Protein AF-A0A011P3W3-F1 (afdb_monomer)

Sequence (332 aa):
MSIWDTIMGRSPGSMGHINPDQIRAVTQWVDEAVARGDIVIFAGHHNWRSLGLPSRLLLRVLMQRLEHPLVYLSAHTHRGFWALHRALDRRPLLELNVSSLSDWPIAYRRISFAYDEEARSLLVRGELMPRGDVPIRSDADLLEAWEKEACAVAAVPLDRMRAEDAALVQLQRASRGSLLEWLVEFFAPVCEACEEPLYRHAQAYQDELLQTILQLDADLGREAHQLHALTLPTWCRRQDFTICVQALLNERAETFAGQVELFRRKAALVALFNDHLDDLDSQRARAYMSCRAVLAARADFEATPADRNNDRGEDKRRAEQFFRTEASVGME

Nearest PDB structures (foldseek):
  2xmo-assembly2_B  TM=4.317E-01  e=4.775E-05  Listeria monocytogenes
  2xmo-assembly1_A  TM=3.914E-01  e=3.345E-05  Listeria monocytogenes
  1y7o-assembly1_D  TM=5.410E-01  e=4.917E+00  Streptococcus pneumoniae

Mean predicted aligned error: 7.47 Å

pLDDT: mean 88.11, std 12.46, range [43.78, 98.44]

Secondary structure (DSSP, 8-state):
--HHHHHTT--TTTSB---HHHHHHHHHHHHHHHHHT----EE-SS-GGGB-HHHHHHHHHHHTT-SS-EEEEE-SSSS-EEEEE-SSSSS-EEEEE---SSSSSP-EEEEEEEEETTTTEEEEEEEEESPPSS---SHHHHHHHHIIIIITTTTS-HHHHHHHHHHHHHHHHHHT--HHHHHHHHHS---GGGGHHHHHHHHHHHHHHHHHHHHHHHHH-GGG-SGGGS---GGGTT--HHHHHHHHHT----SHHHHHHHHHHHHHHHHHHHHHHTT--SHHHHHHHHHHHHHHHHHHHHTS-GGG-TTSSHHHHHHTTTT--EEEE---

Foldseek 3Di:
DDPVCVVVVHDPLQADEDDPVNLVVCLVVLVVCLVVLHDDAAEDAADQVRYDPVRNLSVVVSVVSHPAAAEYEYESVLQWFWDWDCPPHNRIYIYTYAHDCQAPPRWGWDWDWDADPVQSKIKIFTQIPPDAPDQDDFSVRSLVSLCVQFVVLLPDPLVVLLVLLLVLLVLLVVLVDDPVLVVCLVPDDDDLVNCQSVLSSLVSVLLSLLVVVLVLCVRVHDVQWCQQVDDADCVCVPDGSNSSSVVLNPDDDPDSVRSVVSSVNSVVVSVVVVVTLVVRDDSNSVSHVSSSSSSNNVSNLVPDDCVRCVCHDRVNSVVSVNSDRMDMGHRD

Structure (mmCIF, N/CA/C/O backbone):
data_AF-A0A011P3W3-F1
#
_entry.id   AF-A0A011P3W3-F1
#
loop_
_atom_site.group_PDB
_atom_site.id
_atom_site.type_symbol
_atom_site.label_atom_id
_atom_site.label_alt_id
_atom_site.label_comp_id
_atom_site.label_asym_id
_atom_site.label_entity_id
_atom_site.label_seq_id
_atom_site.pdbx_PDB_ins_code
_atom_site.Cartn_x
_atom_site.Cartn_y
_atom_site.Cartn_z
_atom_site.occupancy
_atom_site.B_iso_or_equiv
_atom_site.auth_seq_id
_atom_site.auth_comp_id
_atom_site.auth_asym_id
_atom_site.auth_atom_id
_atom_site.pdbx_PDB_model_num
ATOM 1 N N . MET A 1 1 ? 11.143 16.044 16.194 1.00 50.84 1 MET A N 1
ATOM 2 C CA . MET A 1 1 ? 12.135 15.043 16.639 1.00 50.84 1 MET A CA 1
ATOM 3 C C . MET A 1 1 ? 12.624 15.456 18.015 1.00 50.84 1 MET A C 1
ATOM 5 O O . MET A 1 1 ? 13.046 16.597 18.164 1.00 50.84 1 MET A O 1
ATOM 9 N N . SER A 1 2 ? 12.471 14.603 19.028 1.00 52.88 2 SER A N 1
ATOM 10 C CA . SER A 1 2 ? 12.960 14.909 20.376 1.00 52.88 2 SER A CA 1
ATOM 11 C C . SER A 1 2 ? 14.458 14.619 20.457 1.00 52.88 2 SER A C 1
ATOM 13 O O . SER A 1 2 ? 14.914 13.624 19.900 1.00 52.88 2 SER A O 1
ATOM 15 N N . ILE A 1 3 ? 15.217 15.441 21.189 1.00 53.88 3 ILE A N 1
ATOM 16 C CA . ILE A 1 3 ? 16.652 15.227 21.475 1.00 53.88 3 ILE A CA 1
ATOM 17 C C . ILE A 1 3 ? 16.902 13.811 22.033 1.00 53.88 3 ILE A C 1
ATOM 19 O O . ILE A 1 3 ? 17.918 13.186 21.742 1.00 53.88 3 ILE A O 1
ATOM 23 N N . TRP A 1 4 ? 15.931 13.267 22.769 1.00 51.97 4 TRP A N 1
ATOM 24 C CA . TRP A 1 4 ? 15.981 11.921 23.335 1.00 51.97 4 TRP A CA 1
ATOM 25 C C . TRP A 1 4 ? 15.916 10.793 22.298 1.00 51.97 4 TRP A C 1
ATOM 27 O O . TRP A 1 4 ? 16.529 9.750 22.512 1.00 51.97 4 TRP A O 1
ATOM 37 N N . ASP A 1 5 ? 15.215 10.984 21.177 1.00 48.41 5 ASP A N 1
ATOM 38 C CA . ASP A 1 5 ? 15.130 9.966 20.121 1.00 48.41 5 ASP A CA 1
ATOM 39 C C . ASP A 1 5 ? 16.462 9.853 19.369 1.00 48.41 5 ASP A C 1
ATOM 41 O O . ASP A 1 5 ? 16.927 8.748 19.089 1.00 48.41 5 ASP A O 1
ATOM 45 N N . THR A 1 6 ? 17.122 10.993 19.143 1.00 50.75 6 THR A N 1
ATOM 46 C CA . THR A 1 6 ? 18.468 11.066 18.562 1.00 50.75 6 THR A CA 1
ATOM 47 C C . THR A 1 6 ? 19.502 10.376 19.453 1.00 50.75 6 THR A C 1
ATOM 49 O O . THR A 1 6 ? 20.332 9.618 18.961 1.00 50.75 6 THR A O 1
ATOM 52 N N . ILE A 1 7 ? 19.428 10.589 20.774 1.00 47.69 7 ILE A N 1
ATOM 53 C CA . ILE A 1 7 ? 20.344 9.974 21.752 1.00 47.69 7 ILE A CA 1
ATOM 54 C C . ILE A 1 7 ? 20.137 8.452 21.850 1.00 47.69 7 ILE A C 1
ATOM 56 O O . ILE A 1 7 ? 21.091 7.720 22.096 1.00 47.69 7 ILE A O 1
ATOM 60 N N . MET A 1 8 ? 18.918 7.952 21.618 1.00 55.91 8 MET A N 1
ATOM 61 C CA . MET A 1 8 ? 18.602 6.516 21.644 1.00 55.91 8 MET A CA 1
ATOM 62 C C . MET A 1 8 ? 18.813 5.796 20.299 1.00 55.91 8 MET A C 1
ATOM 64 O O . MET A 1 8 ? 18.409 4.641 20.168 1.00 55.91 8 MET A O 1
ATOM 68 N N . GLY A 1 9 ? 19.408 6.452 19.295 1.00 43.78 9 GLY A N 1
ATOM 69 C CA . GLY A 1 9 ? 19.662 5.847 17.980 1.00 43.78 9 GLY A CA 1
ATOM 70 C C . GLY A 1 9 ? 18.390 5.520 17.189 1.00 43.78 9 GLY A C 1
ATOM 71 O O . GLY A 1 9 ? 18.400 4.642 16.328 1.00 43.78 9 GLY A O 1
ATOM 72 N N . ARG A 1 10 ? 17.273 6.190 17.492 1.00 55.34 10 ARG A N 1
ATOM 73 C CA . ARG A 1 10 ? 15.982 5.956 16.837 1.00 55.34 10 ARG A CA 1
ATOM 74 C C . ARG A 1 10 ? 15.890 6.796 15.566 1.00 55.34 10 ARG A C 1
ATOM 76 O O . ARG A 1 10 ? 16.071 8.012 15.608 1.00 55.34 10 ARG A O 1
ATOM 83 N N . SER A 1 11 ? 15.612 6.152 14.430 1.00 51.50 11 SER A N 1
ATOM 84 C CA . SER A 1 11 ? 15.491 6.854 13.147 1.00 51.50 11 SER A CA 1
ATOM 85 C C . SER A 1 11 ? 14.277 7.801 13.151 1.00 51.50 11 SER A C 1
ATOM 87 O O . SER A 1 11 ? 13.288 7.505 13.837 1.00 51.50 11 SER A O 1
ATOM 89 N N . PRO A 1 12 ? 14.297 8.901 12.368 1.00 46.00 12 PRO A N 1
ATOM 90 C CA . PRO A 1 12 ? 13.215 9.894 12.313 1.00 46.00 12 PRO A CA 1
ATOM 91 C C . PRO A 1 12 ? 11.820 9.348 11.955 1.00 46.00 12 PRO A C 1
ATOM 93 O O . PRO A 1 12 ? 10.834 10.051 12.150 1.00 46.00 12 PRO A O 1
ATOM 96 N N . GLY A 1 13 ? 11.723 8.108 11.461 1.00 61.94 13 GLY A N 1
ATOM 97 C CA . GLY A 1 13 ? 10.457 7.427 11.179 1.00 61.94 13 GLY A CA 1
ATOM 98 C C . GLY A 1 13 ? 9.963 6.492 12.285 1.00 61.94 13 GLY A C 1
ATOM 99 O O . GLY A 1 13 ? 8.780 6.200 12.320 1.00 61.94 13 GLY A O 1
ATOM 100 N N . SER A 1 14 ? 10.818 6.046 13.207 1.00 72.75 14 SER A N 1
ATOM 101 C CA . SER A 1 14 ? 10.501 4.945 14.138 1.00 72.75 14 SER A CA 1
ATOM 102 C C . SER A 1 14 ? 9.497 5.285 15.246 1.00 72.75 14 SER A C 1
ATOM 104 O O . SER A 1 14 ? 8.856 4.391 15.798 1.00 72.75 14 SER A O 1
ATOM 106 N N . MET A 1 15 ? 9.365 6.567 15.591 1.00 84.75 15 MET A N 1
ATOM 107 C CA . MET A 1 15 ? 8.488 7.044 16.658 1.00 84.75 15 MET A CA 1
ATOM 108 C C . MET A 1 15 ? 7.629 8.202 16.167 1.00 84.75 15 MET A C 1
ATOM 110 O O . MET A 1 15 ? 8.141 9.205 15.668 1.00 84.75 15 MET A O 1
ATOM 114 N N . GLY A 1 16 ? 6.322 8.075 16.369 1.00 88.12 16 GLY A N 1
ATOM 115 C CA . GLY A 1 16 ? 5.367 9.134 16.091 1.00 88.12 16 GLY A CA 1
ATOM 116 C C . GLY A 1 16 ? 5.271 10.108 17.257 1.00 88.12 16 GLY A C 1
ATOM 117 O O . GLY A 1 16 ? 5.259 9.713 18.428 1.00 88.12 16 GLY A O 1
ATOM 118 N N . HIS A 1 17 ? 5.156 11.392 16.930 1.00 90.50 17 HIS A N 1
ATOM 119 C CA . HIS A 1 17 ? 4.931 12.458 17.899 1.00 90.50 17 HIS A CA 1
ATOM 120 C C . HIS A 1 17 ? 3.743 13.297 17.467 1.00 90.50 17 HIS A C 1
ATOM 122 O O . HIS A 1 17 ? 3.594 13.636 16.297 1.00 90.50 17 HIS A O 1
ATOM 128 N N . ILE A 1 18 ? 2.918 13.632 18.445 1.00 90.81 18 ILE A N 1
ATOM 129 C CA . ILE A 1 18 ? 1.794 14.546 18.317 1.00 90.81 18 ILE A CA 1
ATOM 130 C C . ILE A 1 18 ? 2.055 15.703 19.265 1.00 90.81 18 ILE A C 1
ATOM 132 O O . ILE A 1 18 ? 2.223 15.501 20.474 1.00 90.81 18 ILE A O 1
ATOM 136 N N . ASN A 1 19 ? 2.106 16.897 18.692 1.00 91.62 19 ASN A N 1
ATOM 137 C CA . ASN A 1 19 ? 2.387 18.127 19.405 1.00 91.62 19 ASN A CA 1
ATOM 138 C C . ASN A 1 19 ? 1.099 18.731 20.001 1.00 91.62 19 ASN A C 1
ATOM 140 O O . ASN A 1 19 ? -0.006 18.463 19.517 1.00 91.62 19 ASN A O 1
ATOM 144 N N . PRO A 1 20 ? 1.201 19.570 21.049 1.00 93.56 20 PRO A N 1
ATOM 145 C CA . PRO A 1 20 ? 0.030 20.165 21.693 1.00 93.56 20 PRO A CA 1
ATOM 146 C C . PRO A 1 20 ? -0.867 20.997 20.764 1.00 93.56 20 PRO A C 1
ATOM 148 O O . PRO A 1 20 ? -2.072 21.057 20.978 1.00 93.56 20 PRO A O 1
ATOM 151 N N . ASP A 1 21 ? -0.308 21.655 19.751 1.00 94.88 21 ASP A N 1
ATOM 152 C CA . ASP A 1 21 ? -1.056 22.400 18.732 1.00 94.88 21 ASP A CA 1
ATOM 153 C C . ASP A 1 21 ? -1.895 21.484 17.836 1.00 94.88 21 ASP A C 1
ATOM 155 O O . ASP A 1 21 ? -3.059 21.790 17.587 1.00 94.88 21 ASP A O 1
ATOM 159 N N . GLN A 1 22 ? -1.359 20.322 17.455 1.00 93.81 22 GLN A N 1
ATOM 160 C CA . GLN A 1 22 ? -2.104 19.311 16.702 1.00 93.81 22 GLN A CA 1
ATOM 161 C C . GLN A 1 22 ? -3.259 18.745 17.534 1.00 93.81 22 GLN A C 1
ATOM 163 O O . GLN A 1 22 ? -4.370 18.609 17.030 1.00 93.81 22 GLN A O 1
ATOM 168 N N . ILE A 1 23 ? -3.027 18.49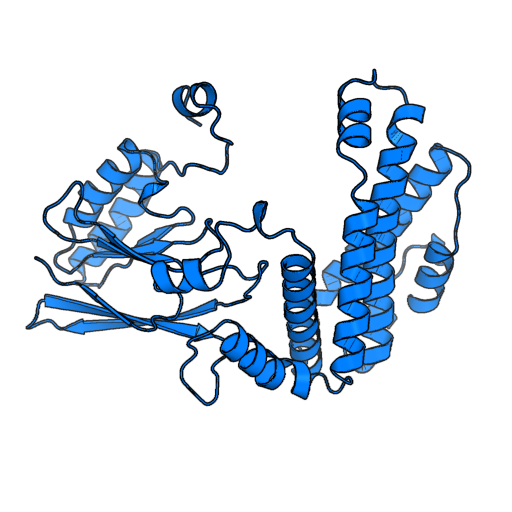2 18.829 1.00 95.94 23 ILE A N 1
ATOM 169 C CA . ILE A 1 23 ? -4.084 18.069 19.760 1.00 95.94 23 ILE A CA 1
ATOM 170 C C . ILE A 1 23 ? -5.169 19.137 19.875 1.00 95.94 23 ILE A C 1
ATOM 172 O O . ILE A 1 23 ? -6.349 18.811 19.777 1.00 95.94 23 ILE A O 1
ATOM 176 N N . ARG A 1 24 ? -4.804 20.416 20.025 1.00 94.56 24 ARG A N 1
ATOM 177 C CA . ARG A 1 24 ? -5.787 21.510 20.054 1.00 94.56 24 ARG A CA 1
ATOM 178 C C . ARG A 1 24 ? -6.616 21.584 18.772 1.00 94.56 24 ARG A C 1
ATOM 180 O O . ARG A 1 24 ? -7.821 21.779 18.877 1.00 94.56 24 ARG A O 1
ATOM 187 N N . ALA A 1 25 ? -6.002 21.391 17.604 1.00 93.81 25 ALA A N 1
ATOM 188 C CA . ALA A 1 25 ? -6.713 21.413 16.326 1.00 93.81 25 ALA A CA 1
ATOM 189 C C . ALA A 1 25 ? -7.797 20.325 16.253 1.00 93.81 25 ALA A C 1
ATOM 191 O O . ALA A 1 25 ? -8.940 20.620 15.923 1.00 93.81 25 ALA A O 1
ATOM 192 N N . VAL A 1 26 ? -7.474 19.087 16.644 1.00 95.31 26 VAL A N 1
ATOM 193 C CA . VAL A 1 26 ? -8.453 17.983 16.617 1.00 95.31 26 VAL A CA 1
ATOM 194 C C . VAL A 1 26 ? -9.446 18.018 17.782 1.00 95.31 26 VAL A C 1
ATOM 196 O O . VAL A 1 26 ? -10.490 17.378 17.717 1.00 95.31 26 VAL A O 1
ATOM 199 N N . THR A 1 27 ? -9.149 18.767 18.847 1.00 97.00 27 THR A N 1
ATOM 200 C CA . THR A 1 27 ? -9.999 18.832 20.045 1.00 9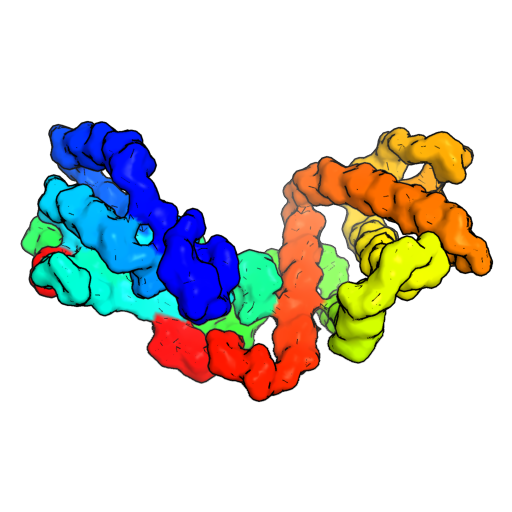7.00 27 THR A CA 1
ATOM 201 C C . THR A 1 27 ? -11.377 19.409 19.725 1.00 97.00 27 THR A C 1
ATOM 203 O O . THR A 1 27 ? -12.375 18.878 20.196 1.00 97.00 27 THR A O 1
ATOM 206 N N . GLN A 1 28 ? -11.440 20.441 18.878 1.00 95.12 28 GLN A N 1
ATOM 207 C CA . GLN A 1 28 ? -12.704 21.057 18.460 1.00 95.12 28 GLN A CA 1
ATOM 208 C C . GLN A 1 28 ? -13.603 20.058 17.720 1.00 95.12 28 GLN A C 1
ATOM 210 O O . GLN A 1 28 ? -14.786 19.958 18.022 1.00 95.12 28 GLN A O 1
ATOM 215 N N . TRP A 1 29 ? -13.030 19.253 16.820 1.00 96.62 29 TRP A N 1
ATOM 216 C CA . TRP A 1 29 ? -13.778 18.222 16.093 1.00 96.62 29 TRP A CA 1
ATOM 217 C C . TRP A 1 29 ? -14.298 17.116 17.012 1.00 96.62 29 TRP A C 1
ATOM 219 O O . TRP A 1 29 ? -15.408 16.628 16.815 1.00 96.62 29 TRP A O 1
ATOM 229 N N . VAL A 1 30 ? -13.516 16.733 18.028 1.00 97.75 30 VAL A N 1
ATOM 230 C CA . VAL A 1 30 ? -13.958 15.761 19.038 1.00 97.75 30 VAL A CA 1
ATOM 231 C C . VAL A 1 30 ? -15.091 16.337 19.881 1.00 97.75 30 VAL A C 1
ATOM 233 O O . VAL A 1 30 ? -16.082 15.649 20.088 1.00 97.75 30 VAL A O 1
ATOM 236 N N . ASP A 1 31 ? -14.983 17.586 20.332 1.00 97.12 31 ASP A N 1
ATOM 237 C CA . ASP A 1 31 ? -16.021 18.224 21.149 1.00 97.12 31 ASP A CA 1
ATOM 238 C C . ASP A 1 31 ? -17.343 18.367 20.378 1.00 97.12 31 ASP A C 1
ATOM 240 O O . ASP A 1 31 ? -18.414 18.093 20.921 1.00 97.12 31 ASP A O 1
ATOM 244 N N . GLU A 1 32 ? -17.280 18.720 19.092 1.00 97.31 32 GLU A N 1
ATOM 245 C CA . GLU A 1 32 ? -18.452 18.745 18.211 1.00 97.31 32 GLU A CA 1
ATOM 246 C C . GLU A 1 32 ? -19.076 17.357 18.022 1.00 97.31 32 GLU A C 1
ATOM 248 O O . GLU A 1 32 ? -20.299 17.222 18.065 1.00 97.31 32 GLU A O 1
ATOM 253 N N . ALA A 1 33 ? -18.252 16.326 17.820 1.00 97.50 33 ALA A N 1
ATOM 254 C CA . ALA A 1 33 ? -18.717 14.950 17.670 1.00 97.50 33 ALA A CA 1
ATOM 255 C C . ALA A 1 33 ? -19.381 14.434 18.957 1.00 97.50 33 ALA A C 1
ATOM 257 O O . ALA A 1 33 ? -20.460 13.846 18.904 1.00 97.50 33 ALA A O 1
ATOM 258 N N . VAL A 1 34 ? -18.793 14.736 20.121 1.00 97.06 34 VAL A N 1
ATOM 259 C CA . VAL A 1 34 ? -19.384 14.441 21.435 1.00 97.06 34 VAL A CA 1
ATOM 260 C C . VAL A 1 34 ? -20.742 15.123 21.581 1.00 97.06 34 VAL A C 1
ATOM 262 O O . VAL A 1 34 ? -21.709 14.471 21.963 1.00 97.06 34 VAL A O 1
ATOM 265 N N . ALA A 1 35 ? -20.851 16.407 21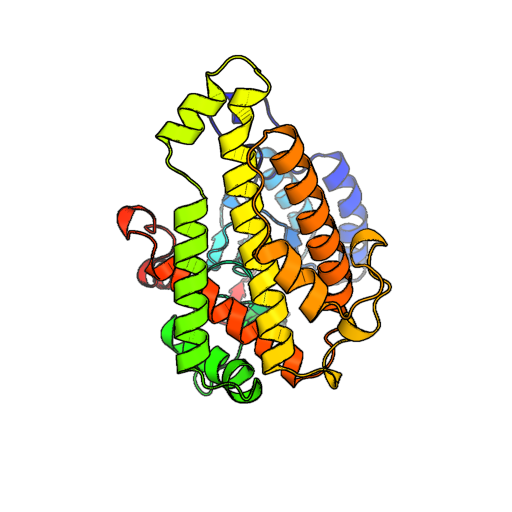.226 1.00 97.25 35 ALA A N 1
ATOM 266 C CA . ALA A 1 35 ? -22.110 17.147 21.320 1.00 97.25 35 ALA A CA 1
ATOM 267 C C . ALA A 1 35 ? -23.225 16.574 20.422 1.00 97.25 35 ALA A C 1
ATOM 269 O O . ALA A 1 35 ? -24.403 16.723 20.744 1.00 97.25 35 ALA A O 1
ATOM 270 N N . ARG A 1 36 ? -22.867 15.914 19.312 1.00 97.00 36 ARG A N 1
ATOM 271 C CA . ARG A 1 36 ? -23.809 15.233 18.407 1.00 97.00 36 ARG A CA 1
ATOM 272 C C . ARG A 1 36 ? -24.103 13.780 18.790 1.00 97.00 36 ARG A C 1
ATOM 274 O O . ARG A 1 36 ? -25.017 13.194 18.220 1.00 97.00 36 ARG A O 1
ATOM 281 N N . GLY A 1 37 ? -23.365 13.211 19.746 1.00 94.38 37 GLY A N 1
ATOM 282 C CA . GLY A 1 37 ? -23.451 11.789 20.083 1.00 94.38 37 GLY A CA 1
ATOM 283 C C . GLY A 1 37 ? -22.835 10.873 19.019 1.00 94.38 37 GLY A C 1
ATOM 284 O O . GLY A 1 37 ? -23.222 9.712 18.913 1.0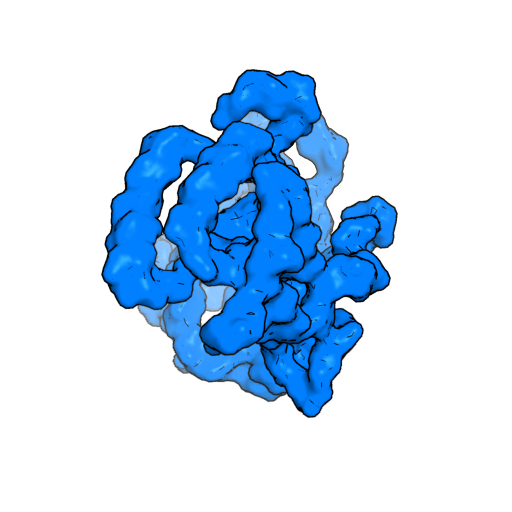0 94.38 37 GLY A O 1
ATOM 285 N N . ASP A 1 38 ? -21.897 11.386 18.219 1.00 96.25 38 ASP A N 1
ATOM 286 C CA . ASP A 1 38 ? -21.232 10.621 17.165 1.00 96.25 38 ASP A CA 1
ATOM 287 C C . ASP A 1 38 ? -20.276 9.563 17.761 1.00 96.25 38 ASP A C 1
ATOM 289 O O . ASP A 1 38 ? -19.649 9.767 18.805 1.00 96.25 38 ASP A O 1
ATOM 293 N N . ILE A 1 39 ? -20.085 8.448 17.045 1.00 96.12 39 ILE A N 1
ATOM 294 C CA . ILE A 1 39 ? -18.992 7.504 17.320 1.00 96.12 39 ILE A CA 1
ATOM 295 C C . ILE A 1 39 ? -17.709 8.014 16.660 1.00 96.12 39 ILE A C 1
ATOM 297 O O . ILE A 1 39 ? -17.630 8.139 15.437 1.00 96.12 39 ILE A O 1
ATOM 301 N N . VAL A 1 40 ? -16.674 8.256 17.464 1.00 97.25 40 VAL A N 1
ATOM 302 C CA . VAL A 1 40 ? -15.381 8.778 17.005 1.00 97.25 40 VAL A CA 1
ATOM 303 C C . VAL A 1 40 ? -14.325 7.676 16.965 1.00 97.25 40 VAL A C 1
ATOM 305 O O . VAL A 1 40 ? -13.972 7.082 17.983 1.00 97.25 40 VAL A O 1
ATOM 308 N N . ILE A 1 41 ? -13.754 7.441 15.784 1.00 97.44 41 ILE A N 1
ATOM 309 C CA . ILE A 1 41 ? -12.634 6.514 15.589 1.00 97.44 41 ILE A CA 1
ATOM 310 C C . ILE A 1 41 ? -11.365 7.319 15.327 1.00 97.44 41 ILE A C 1
ATOM 312 O O . ILE A 1 41 ? -11.336 8.170 14.440 1.00 97.44 41 ILE A O 1
ATOM 316 N N . PHE A 1 42 ? -10.294 7.037 16.069 1.00 96.88 42 PHE A N 1
ATOM 317 C CA . PHE A 1 42 ? -9.006 7.684 15.831 1.00 96.88 42 PHE A CA 1
ATOM 318 C C . PHE A 1 42 ? -8.191 6.882 14.825 1.00 96.88 42 PHE A C 1
ATOM 320 O O . PHE A 1 42 ? -8.078 5.667 14.947 1.00 96.88 42 PHE A O 1
ATOM 327 N N . ALA A 1 43 ? -7.567 7.564 13.870 1.00 96.25 43 ALA A N 1
ATOM 328 C CA . ALA A 1 43 ? -6.627 6.962 12.935 1.00 96.25 43 ALA A CA 1
ATOM 329 C C . ALA A 1 43 ? -5.302 7.731 12.955 1.00 96.25 43 ALA A C 1
ATOM 331 O O . ALA A 1 43 ? -5.294 8.962 12.980 1.00 96.25 43 ALA A O 1
ATOM 332 N N . GLY A 1 44 ? -4.177 7.020 12.950 1.00 93.62 44 GLY A N 1
ATOM 333 C CA . GLY A 1 44 ? -2.851 7.624 12.832 1.00 93.62 44 GLY A CA 1
ATOM 334 C C . GLY A 1 44 ? -1.858 6.702 12.136 1.00 93.62 44 GLY A C 1
ATOM 335 O O . GLY A 1 44 ? -2.089 5.507 12.006 1.00 93.62 44 GLY A O 1
ATOM 336 N N . HIS A 1 45 ? -0.750 7.258 11.646 1.00 93.69 45 HIS A N 1
ATOM 337 C CA . HIS A 1 45 ? 0.221 6.466 10.890 1.00 93.69 45 HIS A CA 1
ATOM 338 C C . HIS A 1 45 ? 0.958 5.460 11.788 1.00 93.69 45 HIS A C 1
ATOM 340 O O . HIS A 1 45 ? 0.968 4.268 11.497 1.00 93.69 45 HIS A O 1
ATOM 346 N N . HIS A 1 46 ? 1.531 5.911 12.907 1.00 94.12 46 HIS A N 1
ATOM 347 C CA . HIS A 1 46 ? 2.248 5.044 13.848 1.00 94.12 46 HIS A CA 1
ATOM 348 C C . HIS A 1 46 ? 1.306 4.182 14.679 1.00 94.12 46 HIS A C 1
ATOM 350 O O . HIS A 1 46 ? 0.253 4.636 15.110 1.00 94.12 46 HIS A O 1
ATOM 356 N N . ASN A 1 47 ? 1.718 2.953 14.986 1.00 93.81 47 ASN A N 1
ATOM 357 C CA . ASN A 1 47 ? 0.993 2.144 15.956 1.00 93.81 47 ASN A CA 1
ATOM 358 C C . ASN A 1 47 ? 1.090 2.719 17.373 1.00 93.81 47 ASN A C 1
ATOM 360 O O . ASN A 1 47 ? 2.071 3.378 17.725 1.00 93.81 47 ASN A O 1
ATOM 364 N N . TRP A 1 48 ? 0.105 2.406 18.219 1.00 95.38 48 TRP A N 1
ATOM 365 C CA . TRP A 1 48 ? -0.074 3.039 19.529 1.00 95.38 48 TRP A CA 1
ATOM 366 C C . TRP A 1 48 ? 1.201 3.025 20.377 1.00 95.38 48 TRP A C 1
ATOM 368 O O . TRP A 1 48 ? 1.605 4.043 20.932 1.00 95.38 48 TRP A O 1
ATOM 378 N N . ARG A 1 49 ? 1.884 1.876 20.459 1.00 92.94 49 ARG A N 1
ATOM 379 C CA . ARG A 1 49 ? 3.107 1.723 21.270 1.00 92.94 49 ARG A CA 1
ATOM 380 C C . ARG A 1 49 ? 4.326 2.464 20.715 1.00 92.94 49 ARG A C 1
ATOM 382 O O . ARG A 1 49 ? 5.247 2.714 21.487 1.00 92.94 49 ARG A O 1
ATOM 389 N N . SER A 1 50 ? 4.306 2.831 19.438 1.00 92.56 50 SER A N 1
ATOM 390 C CA . SER A 1 50 ? 5.357 3.610 18.773 1.00 92.56 50 SER A CA 1
ATOM 391 C C . SER A 1 50 ? 5.067 5.111 18.790 1.00 92.56 50 SER A C 1
ATOM 393 O O . SER A 1 50 ? 5.810 5.894 18.206 1.00 92.56 50 SER A O 1
ATOM 395 N N . LEU A 1 51 ? 4.004 5.541 19.474 1.00 93.12 51 LEU A N 1
ATOM 396 C CA . LEU A 1 51 ? 3.817 6.939 19.834 1.00 93.12 51 LEU A CA 1
ATOM 397 C C . LEU A 1 51 ? 4.609 7.263 21.106 1.00 93.12 51 LEU A C 1
ATOM 399 O O . LEU A 1 51 ? 4.552 6.534 22.112 1.00 93.12 51 LEU A O 1
ATOM 403 N N . GLY A 1 52 ? 5.297 8.406 21.084 1.00 91.06 52 GLY A N 1
ATOM 404 C CA . GLY A 1 52 ? 5.955 8.965 22.261 1.00 91.06 52 GLY A CA 1
ATOM 405 C C . GLY A 1 52 ? 5.008 9.018 23.464 1.00 91.06 52 GLY A C 1
ATOM 406 O O . GLY A 1 52 ? 3.808 9.262 23.320 1.00 91.06 52 GLY A O 1
ATOM 407 N N . LEU A 1 53 ? 5.533 8.775 24.672 1.00 92.56 53 LEU A N 1
ATOM 408 C CA . LEU A 1 53 ? 4.714 8.774 25.892 1.00 92.56 53 LEU A CA 1
ATOM 409 C C . LEU A 1 53 ? 3.901 10.076 26.063 1.00 92.56 53 LEU A C 1
ATOM 411 O O . LEU A 1 53 ? 2.705 9.960 26.331 1.00 92.56 53 LEU A O 1
ATOM 415 N N . PRO A 1 54 ? 4.465 11.285 25.843 1.00 93.38 54 PRO A N 1
ATOM 416 C CA . PRO A 1 54 ? 3.680 12.519 25.896 1.00 93.38 54 PRO A CA 1
ATOM 417 C C . PRO A 1 54 ? 2.501 12.520 24.917 1.00 93.38 54 PRO A C 1
ATOM 419 O O . PRO A 1 54 ? 1.392 12.883 25.292 1.00 93.38 54 PRO A O 1
ATOM 422 N N . SER A 1 55 ? 2.701 12.048 23.686 1.00 94.81 55 SER A N 1
ATOM 423 C CA . SER A 1 55 ? 1.652 12.002 22.663 1.00 94.81 55 SER A CA 1
ATOM 424 C C . SER A 1 55 ? 0.550 11.003 23.004 1.00 94.81 55 SER A C 1
ATOM 426 O O . SER A 1 55 ? -0.626 11.322 22.847 1.00 94.81 55 SER A O 1
ATOM 428 N N . ARG A 1 56 ? 0.902 9.832 23.551 1.00 95.56 56 ARG A N 1
ATOM 429 C CA . ARG A 1 56 ? -0.092 8.876 24.065 1.00 95.56 56 ARG A CA 1
ATOM 430 C C . ARG A 1 56 ? -0.907 9.449 25.218 1.00 95.56 56 ARG A C 1
ATOM 432 O O . ARG A 1 56 ? -2.110 9.220 25.262 1.00 95.56 56 ARG A O 1
ATOM 439 N N . LEU A 1 57 ? -0.271 10.177 26.138 1.00 94.94 57 LEU A N 1
ATOM 440 C CA . LEU A 1 57 ? -0.964 10.831 27.251 1.00 94.94 57 LEU A CA 1
ATOM 441 C C . LEU A 1 57 ? -1.932 11.902 26.745 1.00 94.94 57 LEU A C 1
ATOM 443 O O . LEU A 1 57 ? -3.097 11.889 27.128 1.00 94.94 57 LEU A O 1
ATOM 447 N N . LEU A 1 58 ? -1.480 12.779 25.845 1.00 95.31 58 LEU A N 1
ATOM 448 C CA . LEU A 1 58 ? -2.331 13.812 25.255 1.00 95.31 58 LEU A CA 1
ATOM 449 C C . LEU A 1 58 ? -3.525 13.211 24.501 1.00 95.31 58 LEU A C 1
ATOM 451 O O . LEU A 1 58 ? -4.655 13.651 24.703 1.00 95.31 58 LEU A O 1
ATOM 455 N N . LEU A 1 59 ? -3.294 12.177 23.683 1.00 95.88 59 LEU A N 1
ATOM 456 C CA . LEU A 1 59 ? -4.376 11.464 23.005 1.00 95.88 59 LEU A CA 1
ATOM 457 C C . LEU A 1 59 ? -5.332 10.801 23.992 1.00 95.88 59 LEU A C 1
ATOM 459 O O . LEU A 1 59 ? -6.536 10.880 23.791 1.00 95.88 59 LEU A O 1
ATOM 463 N N . ARG A 1 60 ? -4.832 10.174 25.064 1.00 95.25 60 ARG A N 1
ATOM 464 C CA . ARG A 1 60 ? -5.704 9.567 26.077 1.00 95.25 60 ARG A CA 1
ATOM 465 C C . ARG A 1 60 ? -6.592 10.596 26.759 1.00 95.25 60 ARG A C 1
ATOM 467 O O . ARG A 1 60 ? -7.785 10.346 26.872 1.00 95.25 60 ARG A O 1
ATOM 474 N N . VAL A 1 61 ? -6.049 11.751 27.136 1.00 95.00 61 VAL A N 1
ATOM 475 C CA . VAL A 1 61 ? -6.839 12.846 27.722 1.00 95.00 61 VAL A CA 1
ATOM 476 C C . VAL A 1 61 ? -7.931 13.322 26.760 1.00 95.00 61 VAL A C 1
ATOM 478 O O . VAL A 1 61 ? -9.053 13.585 27.182 1.00 95.00 61 VAL A O 1
ATOM 481 N N . LEU A 1 62 ? -7.636 13.405 25.462 1.00 96.19 62 LEU A N 1
ATOM 482 C CA . LEU A 1 62 ? -8.644 13.750 24.461 1.00 96.19 62 LEU A CA 1
ATOM 483 C C . LEU A 1 62 ? -9.707 12.645 24.309 1.00 96.19 62 LEU A C 1
ATOM 485 O O . LEU A 1 62 ? -10.899 12.930 24.333 1.00 96.19 62 LEU A O 1
ATOM 489 N N . MET A 1 63 ? -9.283 11.383 24.208 1.00 96.25 63 MET A N 1
ATOM 490 C CA . MET A 1 63 ? -10.159 10.211 24.075 1.00 96.25 63 MET A CA 1
ATOM 491 C C . MET A 1 63 ? -11.094 10.016 25.278 1.00 96.25 63 MET A C 1
ATOM 493 O O . MET A 1 63 ? -12.189 9.487 25.114 1.00 96.25 63 MET A O 1
ATOM 497 N N . GLN A 1 64 ? -10.695 10.450 26.478 1.00 93.50 64 GLN A N 1
ATOM 498 C CA . GLN A 1 64 ? -11.521 10.377 27.691 1.00 93.50 64 GLN A CA 1
ATOM 499 C C . GLN A 1 64 ? -12.827 11.173 27.593 1.00 93.50 64 GLN A C 1
ATOM 501 O O . GLN A 1 64 ? -13.760 10.877 28.335 1.00 93.50 64 GLN A O 1
ATOM 506 N N . ARG A 1 65 ? -12.908 12.151 26.682 1.00 95.06 65 ARG A N 1
ATOM 507 C CA . ARG A 1 65 ? -14.124 12.943 26.444 1.00 95.06 65 ARG A CA 1
ATOM 508 C C . ARG A 1 65 ? -15.244 12.142 25.785 1.00 95.06 65 ARG A C 1
ATOM 510 O O . ARG A 1 65 ? -16.395 12.546 25.854 1.00 95.06 65 ARG A O 1
ATOM 517 N N . LEU A 1 66 ? -14.909 11.026 25.141 1.00 95.56 66 LEU A N 1
ATOM 518 C CA . LEU A 1 66 ? -15.878 10.158 24.485 1.00 95.56 66 LEU A CA 1
ATOM 519 C C . LEU A 1 66 ? -16.608 9.298 25.521 1.00 95.56 66 LEU A C 1
ATOM 521 O O . LEU A 1 66 ? -16.004 8.831 26.491 1.00 95.56 66 LEU A O 1
ATOM 525 N N . GLU A 1 67 ? -17.884 9.006 25.287 1.00 93.31 67 GLU A N 1
ATOM 526 C CA . GLU A 1 67 ? -18.701 8.159 26.175 1.00 93.31 67 GLU A CA 1
ATOM 527 C C . GLU A 1 67 ? -18.844 6.705 25.687 1.00 93.31 67 GLU A C 1
ATOM 529 O O . GLU A 1 67 ? -19.486 5.879 26.346 1.00 93.31 67 GLU A O 1
ATOM 534 N N . HIS A 1 68 ? -18.180 6.383 24.573 1.00 95.12 68 HIS A N 1
ATOM 535 C CA . HIS A 1 68 ? -18.161 5.070 23.934 1.00 95.12 68 HIS A CA 1
ATOM 536 C C . HIS A 1 68 ? -16.761 4.402 24.010 1.00 95.12 68 HIS A C 1
ATOM 538 O O . HIS A 1 68 ? -15.762 5.054 24.361 1.00 95.12 68 HIS A O 1
ATOM 544 N N . PRO A 1 69 ? -16.653 3.093 23.697 1.00 96.81 69 PRO A N 1
ATOM 545 C CA . PRO A 1 69 ? -15.382 2.367 23.659 1.00 96.81 69 PRO A CA 1
ATOM 546 C C . PRO A 1 69 ? -14.391 2.947 22.652 1.00 96.81 69 PRO A C 1
ATOM 548 O O . PRO A 1 69 ? -14.782 3.529 21.641 1.00 96.81 69 PRO A O 1
ATOM 551 N N . LEU A 1 70 ? -13.095 2.773 22.915 1.00 97.56 70 LEU A N 1
ATOM 552 C CA . LEU A 1 70 ? -12.044 3.420 22.133 1.00 97.56 70 LEU A CA 1
ATOM 553 C C . LEU A 1 70 ? -11.453 2.475 21.089 1.00 97.56 70 LEU A C 1
ATOM 555 O O . LEU A 1 70 ? -11.006 1.371 21.415 1.00 97.56 70 LEU A O 1
ATOM 559 N N . VAL A 1 71 ? -11.361 2.966 19.852 1.00 98.06 71 VAL A N 1
ATOM 560 C CA . VAL A 1 71 ? -10.690 2.283 18.743 1.00 98.06 71 VAL A CA 1
ATOM 561 C C . VAL A 1 71 ? -9.649 3.193 18.097 1.00 98.06 71 VAL A C 1
ATOM 563 O O . VAL A 1 71 ? -9.885 4.387 17.895 1.00 98.06 71 VAL A O 1
ATOM 566 N N . TYR A 1 72 ? -8.501 2.603 17.765 1.00 97.94 72 TYR A N 1
ATOM 567 C CA . TYR A 1 72 ? -7.403 3.227 17.041 1.00 97.94 72 TYR A CA 1
ATOM 568 C C . TYR A 1 72 ? -7.050 2.430 15.782 1.00 97.94 72 TYR A C 1
ATOM 570 O O . TYR A 1 72 ? -6.725 1.247 15.857 1.00 97.94 72 TYR A O 1
ATOM 578 N N . LEU A 1 73 ? -7.088 3.072 14.619 1.00 98.06 73 LEU A N 1
ATOM 579 C CA . LEU A 1 73 ? -6.573 2.512 13.374 1.00 98.06 73 LEU A CA 1
ATOM 580 C C . LEU A 1 73 ? -5.127 2.967 13.175 1.00 98.06 73 LEU A C 1
ATOM 582 O O . LEU A 1 73 ? -4.840 4.162 13.276 1.00 98.06 73 LEU A O 1
ATOM 586 N N . SER A 1 74 ? -4.227 2.030 12.879 1.00 96.00 74 SER A N 1
ATOM 587 C CA . SER A 1 74 ? -2.810 2.335 12.668 1.00 96.00 74 SER A CA 1
ATOM 588 C C . SER A 1 74 ? -2.192 1.685 11.433 1.00 96.00 74 SER A C 1
ATOM 590 O O . SER A 1 74 ? -2.768 0.782 10.825 1.00 96.00 74 SER A O 1
ATOM 592 N N . ALA A 1 75 ? -1.001 2.154 11.053 1.00 92.19 75 ALA A N 1
ATOM 593 C CA . ALA A 1 75 ? -0.225 1.671 9.912 1.00 92.19 75 ALA A CA 1
ATOM 594 C C . ALA A 1 75 ? 1.273 1.578 10.282 1.00 92.19 75 ALA A C 1
ATOM 596 O O . ALA A 1 75 ? 1.605 1.096 11.370 1.00 92.19 75 ALA A O 1
ATOM 597 N N . HIS A 1 76 ? 2.173 2.008 9.390 1.00 90.31 76 HIS A N 1
ATOM 598 C CA . HIS A 1 76 ? 3.626 2.171 9.575 1.00 90.31 76 HIS A CA 1
ATOM 599 C C . HIS A 1 76 ? 4.452 0.895 9.790 1.00 90.31 76 HIS A C 1
ATOM 601 O O . HIS A 1 76 ? 5.542 0.770 9.251 1.00 90.31 76 HIS A O 1
ATOM 607 N N . THR A 1 77 ? 3.952 -0.080 10.547 1.00 86.75 77 THR A N 1
ATOM 608 C CA . THR A 1 77 ? 4.699 -1.316 10.827 1.00 86.75 77 THR A CA 1
ATOM 609 C C . THR A 1 77 ? 4.740 -2.275 9.646 1.00 86.75 77 THR A C 1
ATOM 611 O O . THR A 1 77 ? 5.560 -3.181 9.649 1.00 86.75 77 THR A O 1
ATOM 614 N N . HIS A 1 78 ? 3.827 -2.106 8.683 1.00 88.06 78 HIS A N 1
ATOM 615 C CA . HIS A 1 78 ? 3.678 -2.945 7.491 1.00 88.06 78 HIS A CA 1
ATOM 616 C C . HIS A 1 78 ? 3.371 -4.427 7.798 1.00 88.06 78 HIS A C 1
ATOM 618 O O . HIS A 1 78 ? 3.463 -5.273 6.917 1.00 88.06 78 HIS A O 1
ATOM 624 N N . ARG A 1 79 ? 2.986 -4.751 9.043 1.00 86.50 79 ARG A N 1
ATOM 625 C CA . ARG A 1 79 ? 2.730 -6.131 9.501 1.00 86.50 79 ARG A CA 1
ATOM 626 C C . ARG A 1 79 ? 1.251 -6.485 9.574 1.00 86.50 79 ARG A C 1
ATOM 628 O O . ARG A 1 79 ? 0.885 -7.609 9.258 1.00 86.50 79 ARG A O 1
ATOM 635 N N . GLY A 1 80 ? 0.424 -5.524 9.993 1.00 91.56 80 GLY A N 1
ATOM 636 C CA . GLY A 1 80 ? -0.991 -5.726 10.290 1.00 91.56 80 GLY A CA 1
ATOM 637 C C . GLY A 1 80 ? -1.224 -6.611 11.524 1.00 91.56 80 GLY A C 1
ATOM 638 O O . GLY A 1 80 ? -0.649 -7.683 11.663 1.00 91.56 80 GLY A O 1
ATOM 639 N N . PHE A 1 81 ? -2.073 -6.173 12.449 1.00 95.19 81 PHE A N 1
ATOM 640 C CA . PHE A 1 81 ? -2.306 -6.887 13.709 1.00 95.19 81 PHE A CA 1
ATOM 641 C C . PHE A 1 81 ? -3.528 -6.342 14.446 1.00 95.19 81 PHE A C 1
ATOM 643 O O . PHE A 1 81 ? -4.018 -5.253 14.138 1.00 95.19 81 PHE A O 1
ATOM 650 N N . TRP A 1 82 ? -3.956 -7.073 15.475 1.00 97.50 82 TRP A N 1
ATOM 651 C CA . TRP A 1 82 ? -4.908 -6.587 16.473 1.00 97.50 82 TRP A CA 1
ATOM 652 C C . TRP A 1 82 ? -4.236 -6.499 17.839 1.00 97.50 82 TRP A C 1
ATOM 654 O O . TRP A 1 82 ? -3.534 -7.420 18.257 1.00 97.50 82 TRP A O 1
ATOM 664 N N . ALA A 1 83 ? -4.460 -5.405 18.563 1.00 96.69 83 ALA A N 1
ATOM 665 C CA . ALA A 1 83 ? -3.921 -5.232 19.908 1.00 96.69 83 ALA A CA 1
ATOM 666 C C . ALA A 1 83 ? -4.932 -4.563 20.840 1.00 96.69 83 ALA A C 1
ATOM 668 O O . ALA A 1 83 ? -5.668 -3.671 20.438 1.00 96.69 83 ALA A O 1
ATOM 669 N N . LEU A 1 84 ? -4.938 -4.966 22.111 1.00 96.62 84 LEU A N 1
ATOM 670 C CA . LEU A 1 84 ? -5.728 -4.317 23.155 1.00 96.62 84 LEU A CA 1
ATOM 671 C C . LEU A 1 84 ? -4.792 -3.617 24.142 1.00 96.62 84 LEU A C 1
ATOM 673 O O . LEU A 1 84 ? -3.952 -4.255 24.781 1.00 96.62 84 LEU A O 1
ATOM 677 N N . HIS A 1 85 ? -4.939 -2.303 24.292 1.00 95.81 85 HIS A N 1
ATOM 678 C CA . HIS A 1 85 ? -4.092 -1.490 25.162 1.00 95.81 85 HIS A CA 1
ATOM 679 C C . HIS A 1 85 ? -4.848 -1.053 26.412 1.00 95.81 85 HIS A C 1
ATOM 681 O O . HIS A 1 85 ? -5.775 -0.249 26.341 1.00 95.81 85 HIS A O 1
ATOM 687 N N . ARG A 1 86 ? -4.387 -1.534 27.569 1.00 92.94 86 ARG A N 1
ATOM 688 C CA . ARG A 1 86 ? -4.912 -1.183 28.904 1.00 92.94 86 ARG A CA 1
ATOM 689 C C . ARG A 1 86 ? -3.986 -0.258 29.707 1.00 92.94 86 ARG A C 1
ATOM 691 O O . ARG A 1 86 ? -4.193 -0.028 30.888 1.00 92.94 86 ARG A O 1
ATOM 698 N N . ALA A 1 87 ? -2.910 0.230 29.092 1.00 83.38 87 ALA A N 1
ATOM 699 C CA . ALA A 1 87 ? -2.002 1.169 29.743 1.00 83.38 87 ALA A CA 1
ATOM 700 C C . ALA A 1 87 ? -2.553 2.602 29.670 1.00 83.38 87 ALA A C 1
ATOM 702 O O . ALA A 1 87 ? -3.152 2.973 28.658 1.00 83.38 87 ALA A O 1
ATOM 703 N N . LEU A 1 88 ? -2.232 3.410 30.690 1.00 84.56 88 LEU A N 1
ATOM 704 C CA . LEU A 1 88 ? -2.545 4.846 30.832 1.00 84.56 88 LEU A CA 1
ATOM 705 C C . LEU A 1 88 ? -4.009 5.193 31.156 1.00 84.56 88 LEU A C 1
ATOM 707 O O . LEU A 1 88 ? -4.271 6.325 31.543 1.00 84.56 88 LEU A O 1
ATOM 711 N N . ASP A 1 89 ? -4.938 4.244 31.040 1.00 85.62 89 ASP A N 1
ATOM 712 C CA . ASP A 1 89 ? -6.349 4.399 31.409 1.00 85.62 89 ASP A CA 1
ATOM 713 C C . ASP A 1 89 ? -6.949 3.023 31.749 1.00 85.62 89 ASP A C 1
ATOM 715 O O . ASP A 1 89 ? -6.458 2.004 31.259 1.00 85.62 89 ASP A O 1
ATOM 719 N N . ARG A 1 90 ? -8.009 2.987 32.565 1.00 85.75 90 ARG A N 1
ATOM 720 C CA . ARG A 1 90 ? -8.800 1.770 32.801 1.00 85.75 90 ARG A CA 1
ATOM 721 C C . ARG A 1 90 ? -9.574 1.359 31.551 1.00 85.75 90 ARG A C 1
ATOM 723 O O . ARG A 1 90 ? -9.668 0.166 31.285 1.00 85.75 90 ARG A O 1
ATOM 730 N N . ARG A 1 91 ? -10.066 2.327 30.767 1.00 92.50 91 ARG A N 1
ATOM 731 C CA . ARG A 1 91 ? -10.801 2.058 29.529 1.00 92.50 91 ARG A CA 1
ATOM 732 C C . ARG A 1 91 ? -9.853 1.482 28.465 1.00 92.50 91 ARG A C 1
ATOM 734 O O . ARG A 1 91 ? -8.897 2.168 28.062 1.00 92.50 91 ARG A O 1
ATOM 741 N N . PRO A 1 92 ? -10.085 0.252 27.975 1.00 95.06 92 PRO A N 1
ATOM 742 C CA . PRO A 1 92 ? -9.231 -0.340 26.957 1.00 95.06 92 PRO A CA 1
ATOM 743 C C . PRO A 1 92 ? -9.308 0.434 25.632 1.00 95.06 92 PRO A C 1
ATOM 745 O O . PRO A 1 92 ? -10.324 1.035 25.294 1.00 95.06 92 PRO A O 1
ATOM 748 N N . LEU A 1 93 ? -8.207 0.409 24.878 1.00 97.44 93 LEU A N 1
ATOM 749 C CA . LEU A 1 93 ? -8.133 0.897 23.500 1.00 97.44 93 LEU A CA 1
ATOM 750 C C . LEU A 1 93 ? -7.856 -0.285 22.578 1.00 97.44 93 LEU A C 1
ATOM 752 O O . LEU A 1 93 ? -6.798 -0.910 22.690 1.00 97.44 93 LEU A O 1
ATOM 756 N N . LEU A 1 94 ? -8.790 -0.582 21.680 1.00 98.12 94 LEU A N 1
ATOM 757 C CA . LEU A 1 94 ? -8.600 -1.585 20.639 1.00 98.12 94 LEU A CA 1
ATOM 758 C C . LEU A 1 94 ? -7.878 -0.959 19.450 1.00 98.12 94 LEU A C 1
ATOM 760 O O . LEU A 1 94 ? -8.321 0.041 18.901 1.00 98.12 94 LEU A O 1
ATOM 764 N N . GLU A 1 95 ? -6.766 -1.553 19.047 1.00 98.19 95 GLU A N 1
ATOM 765 C CA . GLU A 1 95 ? -5.995 -1.149 17.883 1.00 98.19 95 GLU A CA 1
ATOM 766 C C . GLU A 1 95 ? -6.127 -2.178 16.761 1.00 98.19 95 GLU A C 1
ATOM 768 O O . GLU A 1 95 ? -5.919 -3.374 16.986 1.00 98.19 95 GLU A O 1
ATOM 773 N N . LEU A 1 96 ? -6.407 -1.686 15.554 1.00 98.00 96 LEU A N 1
ATOM 774 C CA . LEU A 1 96 ? -6.292 -2.428 14.303 1.00 98.00 96 LEU A CA 1
ATOM 775 C C . LEU A 1 96 ? -5.197 -1.792 13.443 1.00 98.00 96 LEU A C 1
ATOM 777 O O . LEU A 1 96 ? -5.349 -0.664 12.974 1.00 98.00 96 LEU A O 1
ATOM 781 N N . ASN A 1 97 ? -4.117 -2.533 13.200 1.00 95.50 97 ASN A N 1
ATOM 782 C CA . ASN A 1 97 ? -3.100 -2.154 12.227 1.00 95.50 97 ASN A CA 1
ATOM 783 C C . ASN A 1 97 ? -3.438 -2.744 10.850 1.00 95.50 97 ASN A C 1
ATOM 785 O O . ASN A 1 97 ? -3.677 -3.950 10.733 1.00 95.50 97 ASN A O 1
ATOM 789 N N . VAL A 1 98 ? -3.475 -1.910 9.809 1.00 92.31 98 VAL A N 1
ATOM 790 C CA . VAL A 1 98 ? -4.111 -2.263 8.523 1.00 92.31 98 VAL A CA 1
ATOM 791 C C . VAL A 1 98 ? -3.222 -2.993 7.508 1.00 92.31 98 VAL A C 1
ATOM 793 O O . VAL A 1 98 ? -3.730 -3.332 6.445 1.00 92.31 98 VAL A O 1
ATOM 796 N N . SER A 1 99 ? -1.971 -3.331 7.848 1.00 87.44 99 SER A N 1
ATOM 797 C CA . SER A 1 99 ? -0.969 -3.930 6.937 1.00 87.44 99 SER A CA 1
ATOM 798 C C . SER A 1 99 ? -0.338 -2.931 5.951 1.00 87.44 99 SER A C 1
ATOM 800 O O . SER A 1 99 ? -0.318 -1.729 6.219 1.00 87.44 99 SER A O 1
ATOM 802 N N . SER A 1 100 ? 0.254 -3.443 4.869 1.00 86.50 100 SER A N 1
ATOM 803 C CA . SER A 1 100 ? 0.967 -2.720 3.818 1.00 86.50 100 SER A CA 1
ATOM 804 C C . SER A 1 100 ? 0.428 -3.072 2.431 1.00 86.50 100 SER A C 1
ATOM 806 O O . SER A 1 100 ? 0.033 -4.208 2.166 1.00 86.50 100 SER A O 1
ATOM 808 N N . LEU A 1 101 ? 0.471 -2.082 1.539 1.00 88.62 101 LEU A N 1
ATOM 809 C CA . LEU A 1 101 ? 0.213 -2.247 0.108 1.00 88.62 101 LEU A CA 1
ATOM 810 C C . LEU A 1 101 ? 1.495 -2.490 -0.705 1.00 88.62 101 LEU A C 1
ATOM 812 O O . LEU A 1 101 ? 1.410 -2.754 -1.898 1.00 88.62 101 LEU A O 1
ATOM 816 N N . SER A 1 102 ? 2.669 -2.390 -0.078 1.00 85.25 102 SER A N 1
ATOM 817 C CA . SER A 1 102 ? 3.979 -2.503 -0.735 1.00 85.25 102 SER A CA 1
ATOM 818 C C . SER A 1 102 ? 4.785 -3.723 -0.296 1.00 85.25 102 SER A C 1
ATOM 820 O O . SER A 1 102 ? 5.836 -4.002 -0.861 1.00 85.25 102 SER A O 1
ATOM 822 N N . ASP A 1 103 ? 4.329 -4.434 0.732 1.00 87.50 103 ASP A N 1
ATOM 823 C CA . ASP A 1 103 ? 5.080 -5.500 1.384 1.00 87.50 103 ASP A CA 1
ATOM 824 C C . ASP A 1 103 ? 4.295 -6.795 1.373 1.00 87.50 103 ASP A C 1
ATOM 826 O O . ASP A 1 103 ? 3.097 -6.794 1.632 1.00 87.50 103 ASP A O 1
ATOM 830 N N . TRP A 1 104 ? 4.985 -7.913 1.150 1.00 90.50 104 TRP A N 1
ATOM 831 C CA . TRP A 1 104 ? 4.362 -9.219 1.300 1.00 90.50 104 TRP A CA 1
ATOM 832 C C . TRP A 1 104 ? 3.970 -9.518 2.763 1.00 90.50 104 TRP A C 1
ATOM 834 O O . TRP A 1 104 ? 4.819 -9.329 3.654 1.00 90.50 104 TRP A O 1
ATOM 844 N N . PRO A 1 105 ? 2.758 -10.067 2.998 1.00 92.25 105 PRO A N 1
ATOM 845 C CA . PRO A 1 105 ? 1.666 -10.208 2.028 1.00 92.25 105 PRO A CA 1
ATOM 846 C C . PRO A 1 105 ? 0.975 -8.866 1.760 1.00 92.25 105 PRO A C 1
ATOM 848 O O . PRO A 1 105 ? 0.602 -8.162 2.703 1.00 92.25 105 PRO A O 1
ATOM 851 N N . ILE A 1 106 ? 0.756 -8.541 0.478 1.00 93.12 106 ILE A N 1
ATOM 852 C CA . ILE A 1 106 ? -0.020 -7.351 0.114 1.00 93.12 106 ILE A CA 1
ATOM 853 C C . ILE A 1 106 ? -1.448 -7.591 0.585 1.00 93.12 106 ILE A C 1
ATOM 855 O O . ILE A 1 106 ? -2.109 -8.528 0.141 1.00 93.12 106 ILE A O 1
ATOM 859 N N . ALA A 1 107 ? -1.924 -6.752 1.494 1.00 90.88 107 ALA A N 1
ATOM 860 C CA . ALA A 1 107 ? -3.283 -6.839 1.992 1.00 90.88 107 ALA A CA 1
ATOM 861 C C . ALA A 1 107 ? -3.769 -5.465 2.432 1.00 90.88 107 ALA A C 1
ATOM 863 O O . ALA A 1 107 ? -3.027 -4.672 3.010 1.00 90.88 107 ALA A O 1
ATOM 864 N N . TYR A 1 108 ? -5.051 -5.216 2.212 1.00 91.44 108 TYR A N 1
ATOM 865 C CA . TYR A 1 108 ? -5.754 -4.062 2.757 1.00 91.44 108 TYR A CA 1
ATOM 866 C C . TYR A 1 108 ? -7.007 -4.529 3.484 1.00 91.44 108 TYR A C 1
ATOM 868 O O . TYR A 1 108 ? -7.369 -5.705 3.432 1.00 91.44 108 TYR A O 1
ATOM 876 N N . ARG A 1 109 ? -7.660 -3.622 4.216 1.00 94.06 109 ARG A N 1
ATOM 877 C CA . ARG A 1 109 ? -8.855 -3.967 4.983 1.00 94.06 109 ARG A CA 1
ATOM 878 C C . ARG A 1 109 ? -10.058 -3.148 4.581 1.00 94.06 109 ARG A C 1
ATOM 880 O O . ARG A 1 109 ? -9.985 -1.925 4.498 1.00 94.06 109 ARG A O 1
ATOM 887 N N . ARG A 1 110 ? -11.194 -3.827 4.436 1.00 95.12 110 ARG A N 1
ATOM 888 C CA . ARG A 1 110 ? -12.503 -3.178 4.485 1.00 95.12 110 ARG A CA 1
ATOM 889 C C . ARG A 1 110 ? -12.943 -3.123 5.941 1.00 95.12 110 ARG A C 1
ATOM 891 O O . ARG A 1 110 ? -13.140 -4.164 6.566 1.00 95.12 110 ARG A O 1
ATOM 898 N N . ILE A 1 111 ? -13.065 -1.910 6.474 1.00 96.88 111 ILE A N 1
ATOM 899 C CA . ILE A 1 111 ? -13.356 -1.691 7.890 1.00 96.88 111 ILE A CA 1
ATOM 900 C C . ILE A 1 111 ? -14.801 -1.221 8.060 1.00 96.88 111 ILE A C 1
ATOM 902 O O . ILE A 1 111 ? -15.244 -0.307 7.370 1.00 96.88 111 ILE A O 1
ATOM 906 N N . SER A 1 112 ? -15.529 -1.841 8.985 1.00 97.44 112 SER A N 1
ATOM 907 C CA . SER A 1 112 ? -16.850 -1.395 9.429 1.00 97.44 112 SER A CA 1
ATOM 908 C C . SER A 1 112 ? -16.958 -1.452 10.950 1.00 97.44 112 SER A C 1
ATOM 910 O O . SER A 1 112 ? -16.269 -2.233 11.612 1.00 97.44 112 SER A O 1
ATOM 912 N N . PHE A 1 113 ? -17.833 -0.611 11.492 1.00 97.56 113 PHE A N 1
ATOM 913 C CA . PHE A 1 113 ? -18.056 -0.460 12.923 1.00 97.56 113 PHE A CA 1
ATOM 914 C C . PHE A 1 113 ? -19.527 -0.715 13.231 1.00 97.56 113 PHE A C 1
ATOM 916 O O . PHE A 1 113 ? -20.400 -0.252 12.500 1.00 97.56 113 PHE A O 1
ATOM 923 N N . ALA A 1 114 ? -19.796 -1.441 14.309 1.00 97.44 114 ALA A N 1
ATOM 924 C CA . ALA A 1 114 ? -21.134 -1.597 14.862 1.00 97.44 114 ALA A CA 1
ATOM 925 C C . ALA A 1 114 ? -21.073 -1.306 16.360 1.00 97.44 114 ALA A C 1
ATOM 927 O O . ALA A 1 114 ? -20.288 -1.929 17.075 1.00 97.44 114 ALA A O 1
ATOM 928 N N . TYR A 1 115 ? -21.866 -0.338 16.814 1.00 96.94 115 TYR A N 1
ATOM 929 C CA . TYR A 1 115 ? -21.966 0.021 18.222 1.00 96.94 115 TYR A CA 1
ATOM 930 C C . TYR A 1 115 ? -23.206 -0.628 18.832 1.00 96.94 115 TYR A C 1
ATOM 932 O O . TYR A 1 115 ? -24.295 -0.535 18.270 1.00 96.94 115 TYR A O 1
ATOM 940 N N . ASP A 1 116 ? -23.013 -1.301 19.958 1.00 96.19 116 ASP A N 1
ATOM 941 C CA . ASP A 1 116 ? -24.068 -1.849 20.798 1.00 96.19 116 ASP A CA 1
ATOM 942 C C . ASP A 1 116 ? -24.231 -0.930 22.012 1.00 96.19 116 ASP A C 1
ATOM 944 O O . ASP A 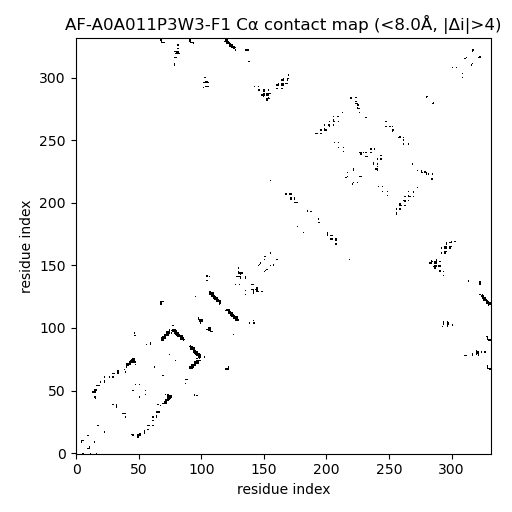1 116 ? -23.337 -0.846 22.862 1.00 96.19 116 ASP A O 1
ATOM 948 N N . GLU A 1 117 ? -25.354 -0.211 22.061 1.00 92.75 117 GLU A N 1
ATOM 949 C CA . GLU A 1 117 ? -25.665 0.745 23.126 1.00 92.75 117 GLU A CA 1
ATOM 950 C C . GLU A 1 117 ? -25.906 0.062 24.476 1.00 92.75 117 GLU A C 1
ATOM 952 O O . GLU A 1 117 ? -25.468 0.581 25.504 1.00 92.75 117 GLU A O 1
ATOM 957 N N . GLU A 1 118 ? -26.552 -1.109 24.485 1.00 93.56 118 GLU A N 1
ATOM 958 C CA . GLU A 1 118 ? -26.894 -1.840 25.710 1.00 93.56 118 GLU A CA 1
ATOM 959 C C . GLU A 1 118 ? -25.633 -2.429 26.343 1.00 93.56 118 GLU A C 1
ATOM 961 O O . GLU A 1 118 ? -25.350 -2.212 27.523 1.00 93.56 118 GLU A O 1
ATOM 966 N N . ALA A 1 119 ? -24.817 -3.107 25.534 1.00 94.12 119 ALA A N 1
ATOM 967 C CA . ALA A 1 119 ? -23.549 -3.670 25.984 1.00 94.12 119 ALA A CA 1
ATOM 968 C C . ALA A 1 119 ? -22.437 -2.615 26.127 1.00 94.12 119 ALA A C 1
ATOM 970 O O . ALA A 1 119 ? -21.338 -2.939 26.590 1.00 94.12 119 ALA A O 1
ATOM 971 N N . ARG A 1 120 ? -22.684 -1.369 25.688 1.00 94.50 120 ARG A N 1
ATOM 972 C CA . ARG A 1 120 ? -21.688 -0.292 25.548 1.00 94.50 120 ARG A CA 1
ATOM 973 C C . ARG A 1 120 ? -20.402 -0.806 24.911 1.00 94.50 120 ARG A C 1
ATOM 975 O O . ARG A 1 120 ? -19.302 -0.620 25.440 1.00 94.50 120 ARG A O 1
ATOM 982 N N . SER A 1 121 ? -20.554 -1.502 23.791 1.00 96.75 121 SER A N 1
ATOM 983 C CA . SER A 1 121 ? -19.466 -2.202 23.115 1.00 96.75 121 SER A CA 1
ATOM 984 C C . SER A 1 121 ? -19.381 -1.806 21.648 1.00 96.75 121 SER A C 1
ATOM 986 O O . SER A 1 121 ? -20.388 -1.541 21.001 1.00 96.75 121 SER A O 1
ATOM 988 N N . LEU A 1 122 ? -18.164 -1.733 21.117 1.00 97.56 122 LEU A N 1
ATOM 989 C CA . LEU A 1 122 ? -17.913 -1.422 19.719 1.00 97.56 122 LEU A CA 1
ATOM 990 C C . LEU A 1 122 ? -17.284 -2.643 19.053 1.00 97.56 122 LEU A C 1
ATOM 992 O O . LEU A 1 122 ? -16.188 -3.067 19.426 1.00 97.56 122 LEU A O 1
ATOM 996 N N . LEU A 1 123 ? -17.983 -3.209 18.073 1.00 98.19 123 LEU A N 1
ATOM 997 C CA . LEU A 1 123 ? -17.477 -4.256 17.199 1.00 98.19 123 LEU A CA 1
ATOM 998 C C . LEU A 1 123 ? -16.806 -3.620 15.984 1.00 98.19 123 LEU A C 1
ATOM 1000 O O . LEU A 1 123 ? -17.434 -2.891 15.216 1.00 98.19 123 LEU A O 1
ATOM 1004 N N . VAL A 1 124 ? -15.532 -3.941 15.794 1.00 98.44 124 VAL A N 1
ATOM 1005 C CA . VAL A 1 124 ? -14.743 -3.556 14.628 1.00 98.44 124 VAL A CA 1
ATOM 1006 C C . VAL A 1 124 ? -14.593 -4.779 13.742 1.00 98.44 124 VAL A C 1
ATOM 1008 O O . VAL A 1 124 ? -13.998 -5.773 14.159 1.00 98.44 124 VAL A O 1
ATOM 1011 N N . ARG A 1 125 ? -15.087 -4.702 12.508 1.00 98.00 125 ARG A N 1
ATOM 1012 C CA . ARG A 1 125 ? -14.803 -5.693 11.466 1.00 98.00 125 ARG A CA 1
ATOM 1013 C C . ARG A 1 125 ? -13.776 -5.101 10.522 1.00 98.00 125 ARG A C 1
ATOM 1015 O O . ARG A 1 125 ? -14.040 -4.068 9.925 1.00 98.00 125 ARG A O 1
ATOM 1022 N N . GLY A 1 126 ? -12.617 -5.730 10.411 1.00 95.88 126 GLY A N 1
ATOM 1023 C CA . GLY A 1 126 ? -11.557 -5.395 9.469 1.00 95.88 126 GLY A CA 1
ATOM 1024 C C . GLY A 1 126 ? -11.283 -6.595 8.580 1.00 95.88 126 GLY A C 1
ATOM 1025 O O . GLY A 1 126 ? -10.339 -7.340 8.828 1.00 95.88 126 GLY A O 1
ATOM 1026 N N . GLU A 1 127 ? -12.113 -6.807 7.569 1.00 94.31 127 GLU A N 1
ATOM 1027 C CA . GLU A 1 127 ? -11.960 -7.936 6.652 1.00 94.31 127 GLU A CA 1
ATOM 1028 C C . GLU A 1 127 ? -10.723 -7.749 5.775 1.00 94.31 127 GLU A C 1
ATOM 1030 O O . GLU A 1 127 ? -10.533 -6.669 5.215 1.00 94.31 127 GLU A O 1
ATOM 1035 N N . LEU A 1 128 ? -9.899 -8.793 5.656 1.00 94.12 128 LEU A N 1
ATOM 1036 C CA . LEU A 1 128 ? -8.755 -8.799 4.748 1.00 94.12 128 LEU A CA 1
ATOM 1037 C C . LEU A 1 128 ? -9.235 -8.860 3.298 1.00 94.12 128 LEU A C 1
ATOM 1039 O O . LEU A 1 128 ? -10.136 -9.630 2.963 1.00 94.12 128 LEU A O 1
ATOM 1043 N N . MET A 1 129 ? -8.611 -8.034 2.468 1.00 93.62 129 MET A N 1
ATOM 1044 C CA . MET A 1 129 ? -8.844 -7.946 1.039 1.00 93.62 129 MET A CA 1
ATOM 1045 C C . MET A 1 129 ? -7.551 -8.285 0.282 1.00 93.62 129 MET A C 1
ATOM 1047 O O . MET A 1 129 ? -6.475 -7.865 0.733 1.00 93.62 129 MET A O 1
ATOM 1051 N N . PRO A 1 130 ? -7.649 -8.978 -0.865 1.00 93.69 130 PRO A N 1
ATOM 1052 C CA . PRO A 1 130 ? -8.862 -9.491 -1.512 1.00 93.69 130 PRO A CA 1
ATOM 1053 C C . PRO A 1 130 ? -9.539 -10.598 -0.699 1.00 93.69 130 PRO A C 1
ATOM 1055 O O . PRO A 1 130 ? -8.923 -11.224 0.166 1.00 93.69 130 PRO A O 1
ATOM 1058 N N . ARG A 1 131 ? -10.835 -10.814 -0.947 1.00 91.62 131 ARG A N 1
ATOM 1059 C CA . ARG A 1 131 ? -11.579 -11.885 -0.270 1.00 91.62 131 ARG A CA 1
ATOM 1060 C C . ARG A 1 131 ? -11.365 -13.200 -1.017 1.00 91.62 131 ARG A C 1
ATOM 1062 O O . ARG A 1 131 ? -11.544 -13.253 -2.229 1.00 91.62 131 ARG A O 1
ATOM 1069 N N . GLY A 1 132 ? -11.046 -14.259 -0.281 1.00 89.06 132 GLY A N 1
ATOM 1070 C CA . GLY A 1 132 ? -11.069 -15.625 -0.800 1.00 89.06 132 GLY A CA 1
ATOM 1071 C C . GLY A 1 132 ? -12.476 -16.229 -0.783 1.00 89.06 132 GLY A C 1
ATOM 1072 O O . GLY A 1 132 ? -13.403 -15.673 -0.189 1.00 89.06 132 GLY A O 1
ATOM 1073 N N . ASP A 1 133 ? -12.618 -17.409 -1.391 1.00 88.44 133 ASP A N 1
ATOM 1074 C CA . ASP A 1 133 ? -13.844 -18.224 -1.293 1.00 88.44 133 ASP A CA 1
ATOM 1075 C C . ASP A 1 133 ? -14.068 -18.757 0.128 1.00 88.44 133 ASP A C 1
ATOM 1077 O O . ASP A 1 133 ? -15.197 -19.012 0.553 1.00 88.44 133 ASP A O 1
ATOM 1081 N N . VAL A 1 134 ? -12.974 -18.898 0.874 1.00 88.12 134 VAL A N 1
ATOM 1082 C CA . VAL A 1 134 ? -12.948 -19.243 2.291 1.00 88.12 134 VAL A CA 1
ATOM 1083 C C . VAL A 1 134 ? -12.334 -18.095 3.096 1.00 88.12 134 VAL A C 1
ATOM 1085 O O . VAL A 1 134 ? -11.588 -17.279 2.545 1.00 88.12 134 VAL A O 1
ATOM 1088 N N . PRO A 1 135 ? -12.617 -18.006 4.410 1.00 91.38 135 PRO A N 1
ATOM 1089 C CA . PRO A 1 135 ? -11.957 -17.034 5.268 1.00 91.38 135 PRO A CA 1
ATOM 1090 C C . PRO A 1 135 ? -10.437 -17.181 5.199 1.00 91.38 135 PRO A C 1
ATOM 1092 O O . PRO A 1 135 ? -9.910 -18.256 5.474 1.00 91.38 135 PRO A O 1
ATOM 1095 N N . ILE A 1 136 ? -9.758 -16.079 4.892 1.00 94.75 136 ILE A N 1
ATOM 1096 C CA . ILE A 1 136 ? -8.302 -15.999 4.818 1.00 94.75 136 ILE A CA 1
ATOM 1097 C C . ILE A 1 136 ? -7.686 -16.309 6.185 1.00 94.75 136 ILE A C 1
ATOM 1099 O O . ILE A 1 136 ? -7.929 -15.601 7.165 1.00 94.75 136 ILE A O 1
ATOM 1103 N N . ARG A 1 137 ? -6.869 -17.358 6.252 1.00 94.12 137 ARG A N 1
ATOM 1104 C CA . ARG A 1 137 ? -6.189 -17.828 7.464 1.00 94.12 137 ARG A CA 1
ATOM 1105 C C . ARG A 1 137 ? -4.691 -18.026 7.274 1.00 94.12 137 ARG A C 1
ATOM 1107 O O . ARG A 1 137 ? -4.040 -18.362 8.261 1.00 94.12 137 ARG A O 1
ATOM 1114 N N . SER A 1 138 ? -4.148 -17.862 6.074 1.00 95.00 138 SER A N 1
ATOM 1115 C CA . SER A 1 138 ? -2.727 -18.019 5.754 1.00 95.00 138 SER A CA 1
ATOM 1116 C C . SER A 1 138 ? -2.290 -17.032 4.666 1.00 95.00 138 SER A C 1
ATOM 1118 O O . SER A 1 138 ? -3.128 -16.407 4.010 1.00 95.00 138 SER A O 1
ATOM 1120 N N . ASP A 1 139 ? -0.981 -16.890 4.463 1.00 94.06 139 ASP A N 1
ATOM 1121 C CA . ASP A 1 139 ? -0.441 -16.136 3.330 1.00 94.06 139 ASP A CA 1
ATOM 1122 C C . ASP A 1 139 ? -0.787 -16.817 2.001 1.00 94.06 139 ASP A C 1
ATOM 1124 O O . ASP A 1 139 ? -0.999 -16.138 0.998 1.00 94.06 139 ASP A O 1
ATOM 1128 N N . ALA A 1 140 ? -0.870 -18.152 1.994 1.00 94.75 140 ALA A N 1
ATOM 1129 C CA . ALA A 1 140 ? -1.277 -18.922 0.824 1.00 94.75 140 ALA A CA 1
ATOM 1130 C C . ALA A 1 140 ? -2.738 -18.638 0.446 1.00 94.75 140 ALA A C 1
ATOM 1132 O O . ALA A 1 140 ? -3.030 -18.460 -0.732 1.00 94.75 140 ALA A O 1
ATOM 1133 N N . ASP A 1 141 ? -3.630 -18.493 1.431 1.00 95.56 141 ASP A N 1
ATOM 1134 C CA . ASP A 1 141 ? -5.030 -18.132 1.182 1.00 95.56 141 ASP A CA 1
ATOM 1135 C C . ASP A 1 141 ? -5.122 -16.716 0.575 1.00 95.56 141 ASP A C 1
ATOM 1137 O O . ASP A 1 141 ? -5.916 -16.477 -0.334 1.00 95.56 141 ASP A O 1
ATOM 1141 N N . LEU A 1 142 ? -4.301 -15.766 1.059 1.00 94.62 142 LEU A N 1
ATOM 1142 C CA . LEU A 1 142 ? -4.213 -14.415 0.478 1.00 94.62 142 LEU A CA 1
ATOM 1143 C C . LEU A 1 142 ? -3.685 -14.445 -0.952 1.00 94.62 142 LEU A C 1
ATOM 1145 O O . LEU A 1 142 ? -4.199 -13.724 -1.807 1.00 94.62 142 LEU A O 1
ATOM 1149 N N . LEU A 1 143 ? -2.657 -15.255 -1.207 1.00 95.31 143 LEU A N 1
ATOM 1150 C CA . LEU A 1 143 ? -2.113 -15.425 -2.545 1.00 95.31 143 LEU A CA 1
ATOM 1151 C C . LEU A 1 143 ? -3.180 -15.963 -3.498 1.00 95.31 143 LEU A C 1
ATOM 1153 O O . LEU A 1 143 ? -3.369 -15.399 -4.568 1.00 95.31 143 LEU A O 1
ATOM 1157 N N . GLU A 1 144 ? -3.891 -17.019 -3.103 1.00 95.88 144 GLU A N 1
ATOM 1158 C CA . GLU A 1 144 ? -4.951 -17.622 -3.910 1.00 95.88 144 GLU A CA 1
ATOM 1159 C C . GLU A 1 144 ? -6.063 -16.607 -4.215 1.00 95.88 144 GLU A C 1
ATOM 1161 O O . GLU A 1 144 ? -6.516 -16.495 -5.357 1.00 95.88 144 GLU A O 1
ATOM 1166 N N . ALA A 1 145 ? -6.454 -15.801 -3.222 1.00 95.94 145 ALA A N 1
ATOM 1167 C CA . ALA A 1 145 ? -7.428 -14.732 -3.412 1.00 95.94 145 ALA A CA 1
ATOM 1168 C C . ALA A 1 145 ? -6.945 -13.672 -4.420 1.00 95.94 145 ALA A C 1
ATOM 1170 O O . ALA A 1 145 ? -7.712 -13.272 -5.297 1.00 95.94 145 ALA A O 1
ATOM 1171 N N . TRP A 1 146 ? -5.676 -13.254 -4.358 1.00 96.06 146 TRP A N 1
ATOM 1172 C CA . TRP A 1 146 ? -5.091 -12.340 -5.347 1.00 96.06 146 TRP A CA 1
ATOM 1173 C C . TRP A 1 146 ? -4.973 -12.955 -6.738 1.00 96.06 146 TRP A C 1
ATOM 1175 O O . TRP A 1 146 ? -5.271 -12.293 -7.734 1.00 96.06 146 TRP A O 1
ATOM 1185 N N . GLU A 1 147 ? -4.559 -14.216 -6.831 1.00 95.19 147 GLU A N 1
ATOM 1186 C CA . GLU A 1 147 ? -4.441 -14.911 -8.110 1.00 95.19 147 GLU A CA 1
ATOM 1187 C C . GLU A 1 147 ? -5.802 -15.023 -8.799 1.00 95.19 147 GLU A C 1
ATOM 1189 O O . GLU A 1 147 ? -5.904 -14.819 -10.010 1.00 95.19 147 GLU A O 1
ATOM 1194 N N . LYS A 1 148 ? -6.863 -15.247 -8.022 1.00 94.12 148 LYS A N 1
ATOM 1195 C CA . LYS A 1 148 ? -8.238 -15.265 -8.517 1.00 94.12 148 LYS A CA 1
ATOM 1196 C C . LYS A 1 148 ? -8.763 -13.875 -8.890 1.00 94.12 148 LYS A C 1
ATOM 1198 O O . LYS A 1 148 ? -9.337 -13.721 -9.965 1.00 94.12 148 LYS A O 1
ATOM 1203 N N . GLU A 1 149 ? -8.611 -12.879 -8.015 1.00 93.38 149 GLU A N 1
ATOM 1204 C CA . GLU A 1 149 ? -9.193 -11.540 -8.206 1.00 93.38 149 GLU A CA 1
ATOM 1205 C C . GLU A 1 149 ? -8.457 -10.728 -9.283 1.00 93.38 149 GLU A C 1
ATOM 1207 O O . GLU A 1 149 ? -9.090 -10.017 -10.065 1.00 93.38 149 GLU A O 1
ATOM 1212 N N . ALA A 1 150 ? -7.130 -10.853 -9.347 1.00 94.81 150 ALA A N 1
ATOM 1213 C CA . ALA A 1 150 ? -6.277 -10.042 -10.208 1.00 94.81 150 ALA A CA 1
ATOM 1214 C C . ALA A 1 150 ? -5.626 -10.864 -11.331 1.00 94.81 150 ALA A C 1
ATOM 1216 O O . ALA A 1 150 ? -5.816 -10.565 -12.512 1.00 94.81 150 ALA A O 1
ATOM 1217 N N . CYS A 1 151 ? -4.884 -11.924 -11.004 1.00 94.94 151 CYS A N 1
ATOM 1218 C CA . CYS A 1 151 ? -4.067 -12.608 -12.012 1.00 94.94 151 CYS A CA 1
ATOM 1219 C C . CYS A 1 151 ? -4.890 -13.341 -13.080 1.00 94.94 151 CYS A C 1
ATOM 1221 O O . CYS A 1 151 ? -4.550 -13.282 -14.260 1.00 94.94 151 CYS A O 1
ATOM 1223 N N . ALA A 1 152 ? -6.001 -13.975 -12.703 1.00 93.19 152 ALA A N 1
ATOM 1224 C CA . ALA A 1 152 ? -6.904 -14.625 -13.651 1.00 93.19 152 ALA A CA 1
ATOM 1225 C C . ALA A 1 152 ? -7.577 -13.618 -14.605 1.00 93.19 152 ALA A C 1
ATOM 1227 O O . ALA A 1 152 ? -7.847 -13.941 -15.761 1.00 93.19 152 ALA A O 1
ATOM 1228 N N . VAL A 1 153 ? -7.814 -12.386 -14.140 1.00 93.00 153 VAL A N 1
ATOM 1229 C CA . VAL A 1 153 ? -8.461 -11.312 -14.914 1.00 93.00 153 VAL A CA 1
ATOM 1230 C C . VAL A 1 153 ? -7.473 -10.598 -15.844 1.00 93.00 153 VAL A C 1
ATOM 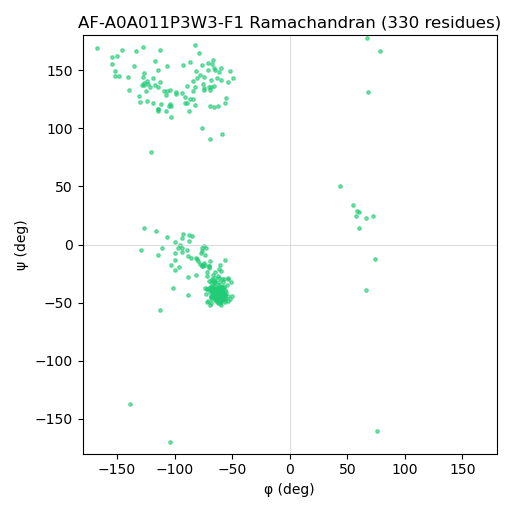1232 O O . VAL A 1 153 ? -7.874 -10.096 -16.893 1.00 93.00 153 VAL A O 1
ATOM 1235 N N . ALA A 1 154 ? -6.177 -10.595 -15.516 1.00 89.69 154 ALA A N 1
ATOM 1236 C CA . ALA A 1 154 ? -5.125 -9.993 -16.339 1.00 89.69 154 ALA A CA 1
ATOM 1237 C C . ALA A 1 154 ? -5.029 -10.605 -17.757 1.00 89.69 154 ALA A C 1
ATOM 1239 O O . ALA A 1 154 ? -4.563 -9.947 -18.693 1.00 89.69 154 ALA A O 1
ATOM 1240 N N . ALA A 1 155 ? -5.513 -11.844 -17.930 1.00 84.38 155 ALA A N 1
ATOM 1241 C CA . ALA A 1 155 ? -5.472 -12.611 -19.180 1.00 84.38 155 ALA A CA 1
ATOM 1242 C C . ALA A 1 155 ? -4.047 -12.825 -19.730 1.00 84.38 155 ALA A C 1
ATOM 1244 O O . ALA A 1 155 ? -3.843 -12.970 -20.934 1.00 84.38 155 ALA A O 1
ATOM 1245 N N . VAL A 1 156 ? -3.066 -12.865 -18.828 1.00 92.50 156 VAL A N 1
ATOM 1246 C CA . VAL A 1 156 ? -1.673 -13.235 -19.089 1.00 92.50 156 VAL A CA 1
ATOM 1247 C C . VAL A 1 156 ? -1.387 -14.555 -18.363 1.00 92.50 156 VAL A C 1
ATOM 1249 O O . VAL A 1 156 ? -1.846 -14.718 -17.231 1.00 92.50 156 VAL A O 1
ATOM 1252 N N . PRO A 1 157 ? -0.646 -15.515 -18.956 1.00 94.56 157 PRO A N 1
ATOM 1253 C CA . PRO A 1 157 ? -0.296 -16.750 -18.261 1.00 94.56 157 PRO A CA 1
ATOM 1254 C C . PRO A 1 157 ? 0.433 -16.478 -16.937 1.00 94.56 157 PRO A C 1
ATOM 1256 O O . PRO A 1 157 ? 1.495 -15.856 -16.918 1.00 94.56 157 PRO A O 1
ATOM 1259 N N . LEU A 1 158 ? -0.124 -16.975 -15.830 1.00 94.56 158 LEU A N 1
ATOM 1260 C CA . LEU A 1 158 ? 0.379 -16.709 -14.479 1.00 94.56 158 LEU A CA 1
ATOM 1261 C C . LEU A 1 158 ? 1.835 -17.151 -14.286 1.00 94.56 158 LEU A C 1
ATOM 1263 O O . LEU A 1 158 ? 2.631 -16.411 -13.715 1.00 94.56 158 LEU A O 1
ATOM 1267 N N . ASP A 1 159 ? 2.210 -18.320 -14.804 1.00 95.38 159 ASP A N 1
ATOM 1268 C CA . ASP A 1 159 ? 3.586 -18.814 -14.683 1.00 95.38 159 ASP A CA 1
ATOM 1269 C C . ASP A 1 159 ? 4.592 -17.936 -15.437 1.00 95.38 159 ASP A C 1
ATOM 1271 O O . ASP A 1 159 ? 5.737 -17.810 -15.005 1.00 95.38 159 ASP A O 1
ATOM 1275 N N . ARG A 1 160 ? 4.154 -17.264 -16.514 1.00 94.81 160 ARG A N 1
ATOM 1276 C CA . ARG A 1 160 ? 4.976 -16.272 -17.212 1.00 94.81 160 ARG A CA 1
ATOM 1277 C C . ARG A 1 160 ? 5.194 -15.040 -16.334 1.00 94.81 160 ARG A C 1
ATOM 1279 O O . ARG A 1 160 ? 6.344 -14.684 -16.111 1.00 94.81 160 ARG A O 1
ATOM 1286 N N . MET A 1 161 ? 4.126 -14.461 -15.772 1.00 94.19 161 MET A N 1
ATOM 1287 C CA . MET A 1 161 ? 4.247 -13.296 -14.877 1.00 94.19 161 MET A CA 1
ATOM 1288 C C . MET A 1 161 ? 5.109 -13.610 -13.652 1.00 94.19 161 MET A C 1
ATOM 1290 O O . MET A 1 161 ? 5.984 -12.830 -13.302 1.00 94.19 161 MET A O 1
ATOM 1294 N N . ARG A 1 162 ? 4.935 -14.790 -13.040 1.00 95.31 162 ARG A N 1
ATOM 1295 C CA . ARG A 1 162 ? 5.771 -15.240 -11.914 1.00 95.31 162 ARG A CA 1
ATOM 1296 C C . ARG A 1 162 ? 7.253 -15.282 -12.284 1.00 95.31 162 ARG A C 1
ATOM 1298 O O . ARG A 1 162 ? 8.079 -14.812 -11.509 1.00 95.31 162 ARG A O 1
ATOM 1305 N N . ALA A 1 163 ? 7.590 -15.852 -13.442 1.00 94.81 163 ALA A N 1
ATOM 1306 C CA . ALA A 1 163 ? 8.973 -15.935 -13.900 1.00 94.81 163 ALA A CA 1
ATOM 1307 C C . ALA A 1 163 ? 9.560 -14.547 -14.212 1.00 94.81 163 ALA A C 1
ATOM 1309 O O . ALA A 1 163 ? 10.692 -14.264 -13.824 1.00 94.81 163 ALA A O 1
ATOM 1310 N N . GLU A 1 164 ? 8.787 -13.684 -14.873 1.00 93.19 164 GLU A N 1
ATOM 1311 C CA . GLU A 1 164 ? 9.184 -12.315 -15.218 1.00 93.19 164 GLU A CA 1
ATOM 1312 C C . GLU A 1 164 ? 9.402 -11.450 -13.971 1.00 93.19 164 GLU A C 1
ATOM 1314 O O . GLU A 1 164 ? 10.453 -10.824 -13.846 1.00 93.19 164 GLU A O 1
ATOM 1319 N N . ASP A 1 165 ? 8.469 -11.462 -13.016 1.00 93.81 165 ASP A N 1
ATOM 1320 C CA . ASP A 1 165 ? 8.578 -10.676 -11.782 1.00 93.81 165 ASP A CA 1
ATOM 1321 C C . ASP A 1 165 ? 9.672 -11.205 -10.854 1.00 93.81 165 ASP A C 1
ATOM 1323 O O . ASP A 1 165 ? 10.408 -10.419 -10.257 1.00 93.81 165 ASP A O 1
ATOM 1327 N N . ALA A 1 166 ? 9.858 -12.527 -10.771 1.00 93.62 166 ALA A N 1
ATOM 1328 C CA . ALA A 1 166 ? 10.984 -13.093 -10.034 1.00 93.62 166 ALA A CA 1
ATOM 1329 C C . ALA A 1 166 ? 12.328 -12.671 -10.648 1.00 93.62 166 ALA A C 1
ATOM 1331 O O . ALA A 1 166 ? 13.243 -12.294 -9.916 1.00 93.62 166 ALA A O 1
ATOM 1332 N N . ALA A 1 167 ? 12.453 -12.693 -11.979 1.00 92.00 167 ALA A N 1
ATOM 1333 C CA . ALA A 1 167 ? 13.657 -12.234 -12.665 1.00 92.00 167 ALA A CA 1
ATOM 1334 C C . ALA A 1 167 ? 13.899 -10.732 -12.446 1.00 92.00 167 ALA A C 1
ATOM 1336 O O . ALA A 1 167 ? 15.025 -10.339 -12.138 1.00 92.00 167 ALA A O 1
ATOM 1337 N N . LEU A 1 168 ? 12.847 -9.911 -12.532 1.00 90.19 168 LEU A N 1
ATOM 1338 C CA . LEU A 1 168 ? 12.909 -8.472 -12.274 1.00 90.19 168 LEU A CA 1
ATOM 1339 C C . LEU A 1 168 ? 13.388 -8.178 -10.847 1.00 90.19 168 LEU A C 1
ATOM 1341 O O . LEU A 1 168 ? 14.307 -7.388 -10.657 1.00 90.19 168 LEU A O 1
ATOM 1345 N N . VAL A 1 169 ? 12.831 -8.862 -9.845 1.00 90.50 169 VAL A N 1
ATOM 1346 C CA . VAL A 1 169 ? 13.256 -8.724 -8.444 1.00 90.50 169 VAL A CA 1
ATOM 1347 C C . VAL A 1 169 ? 14.719 -9.127 -8.259 1.00 90.50 169 VAL A C 1
ATOM 1349 O O . VAL A 1 169 ? 15.456 -8.449 -7.546 1.00 90.50 169 VAL A O 1
ATOM 1352 N N . GLN A 1 170 ? 15.177 -10.209 -8.893 1.00 89.38 170 GLN A N 1
ATOM 1353 C CA . GLN A 1 170 ? 16.586 -10.608 -8.810 1.00 89.38 170 GLN A CA 1
ATOM 1354 C C . GLN A 1 170 ? 17.516 -9.567 -9.442 1.00 89.38 170 GLN A C 1
ATOM 1356 O O . GLN A 1 170 ? 18.551 -9.249 -8.854 1.00 89.38 170 GLN A O 1
ATOM 1361 N N . LEU A 1 171 ? 17.136 -9.001 -10.592 1.00 85.06 171 LEU A N 1
ATOM 1362 C CA . LEU A 1 171 ? 17.877 -7.914 -11.237 1.00 85.06 171 LEU A CA 1
ATOM 1363 C C . LEU A 1 171 ? 17.943 -6.680 -10.335 1.00 85.06 171 LEU A C 1
ATOM 1365 O O . LEU A 1 171 ? 19.042 -6.201 -10.059 1.00 85.06 171 LEU A O 1
ATOM 1369 N N . GLN A 1 172 ? 16.808 -6.265 -9.770 1.00 84.50 172 GLN A N 1
ATOM 1370 C CA . GLN A 1 172 ? 16.738 -5.142 -8.839 1.00 84.50 172 GLN A CA 1
ATOM 1371 C C . GLN A 1 172 ? 17.620 -5.362 -7.603 1.00 84.50 172 GLN A C 1
ATOM 1373 O O . GLN A 1 172 ? 18.287 -4.457 -7.104 1.00 84.50 172 GLN A O 1
ATOM 1378 N N . ARG A 1 173 ? 17.633 -6.581 -7.059 1.00 84.00 173 ARG A N 1
ATOM 1379 C CA . ARG A 1 173 ? 18.472 -6.914 -5.900 1.00 84.00 173 ARG A CA 1
ATOM 1380 C C . ARG A 1 173 ? 19.955 -6.902 -6.262 1.00 84.00 173 ARG A C 1
ATOM 1382 O O . ARG A 1 173 ? 20.756 -6.451 -5.449 1.00 84.00 173 ARG A O 1
ATOM 1389 N N . ALA A 1 174 ? 20.310 -7.349 -7.465 1.00 81.62 174 ALA A N 1
ATOM 1390 C CA . ALA A 1 174 ? 21.675 -7.290 -7.977 1.00 81.62 174 ALA A CA 1
ATOM 1391 C C . ALA A 1 174 ? 22.131 -5.852 -8.293 1.00 81.62 174 ALA A C 1
ATOM 1393 O O . ALA A 1 174 ? 23.310 -5.547 -8.121 1.00 81.62 174 ALA A O 1
ATOM 1394 N N . SER A 1 175 ? 21.220 -4.961 -8.703 1.00 75.62 175 SER A N 1
ATOM 1395 C CA . SER A 1 175 ? 21.521 -3.564 -9.051 1.00 75.62 175 SER A CA 1
ATOM 1396 C C . SER A 1 175 ? 21.654 -2.625 -7.847 1.00 75.62 175 SER A C 1
ATOM 1398 O O . SER A 1 175 ? 22.175 -1.525 -7.985 1.00 75.62 175 SER A O 1
ATOM 1400 N N . ARG A 1 176 ? 21.257 -3.048 -6.638 1.00 69.69 176 ARG A N 1
ATOM 1401 C CA . ARG A 1 176 ? 21.417 -2.261 -5.394 1.00 69.69 176 ARG A CA 1
ATOM 1402 C C . ARG A 1 176 ? 22.863 -2.172 -4.878 1.00 69.69 176 ARG A C 1
ATOM 1404 O O . ARG A 1 176 ? 23.098 -1.483 -3.886 1.00 69.69 176 ARG A O 1
ATOM 1411 N N . GLY A 1 177 ? 23.813 -2.846 -5.529 1.00 60.38 177 GLY A N 1
ATOM 1412 C CA . GLY A 1 177 ? 25.221 -2.854 -5.136 1.00 60.38 177 GLY A CA 1
ATOM 1413 C C . GLY A 1 177 ? 25.484 -3.558 -3.800 1.00 60.38 177 GLY A C 1
ATOM 1414 O O . GLY A 1 177 ? 24.583 -4.062 -3.124 1.00 60.38 177 GLY A O 1
ATOM 1415 N N . SER A 1 178 ? 26.754 -3.635 -3.409 1.00 58.97 178 SER A N 1
ATOM 1416 C CA . SER A 1 178 ? 27.151 -4.228 -2.124 1.00 58.97 178 SER A CA 1
ATOM 1417 C C . SER A 1 178 ? 27.264 -3.178 -1.010 1.00 58.97 178 SER A C 1
ATOM 1419 O O . SER A 1 178 ? 27.584 -2.019 -1.255 1.00 58.97 178 SER A O 1
ATOM 1421 N N . LEU A 1 179 ? 27.090 -3.589 0.255 1.00 51.44 179 LEU A N 1
ATOM 1422 C CA . LEU A 1 179 ? 27.349 -2.722 1.422 1.00 51.44 179 LEU A CA 1
ATOM 1423 C C . LEU A 1 179 ? 28.767 -2.120 1.409 1.00 51.44 179 LEU A C 1
ATOM 1425 O O . LEU A 1 179 ? 28.975 -1.030 1.929 1.00 51.44 179 LEU A O 1
ATOM 1429 N N . LEU A 1 180 ? 29.732 -2.827 0.813 1.00 52.03 180 LEU A N 1
ATOM 1430 C CA . LEU A 1 180 ? 31.103 -2.358 0.622 1.00 52.03 180 LEU A CA 1
ATOM 1431 C C . LEU A 1 180 ? 31.188 -1.218 -0.398 1.00 52.03 180 LEU A C 1
ATOM 1433 O O . LEU A 1 180 ? 31.906 -0.259 -0.147 1.00 52.03 180 LEU A O 1
ATOM 1437 N N . GLU A 1 181 ? 30.440 -1.286 -1.499 1.00 57.31 181 GLU A N 1
ATOM 1438 C CA . GLU A 1 181 ? 30.360 -0.198 -2.485 1.00 57.31 181 GLU A CA 1
ATOM 1439 C C . GLU A 1 181 ? 29.733 1.053 -1.865 1.00 57.31 181 GLU A C 1
ATOM 1441 O O . GLU A 1 181 ? 30.304 2.134 -1.969 1.00 57.31 181 GLU A O 1
ATOM 1446 N N . TRP A 1 182 ? 28.640 0.891 -1.114 1.00 53.78 182 TRP A N 1
ATOM 1447 C CA . TRP A 1 182 ? 27.977 2.010 -0.440 1.00 53.78 182 TRP A CA 1
ATOM 1448 C C . TRP A 1 182 ? 28.848 2.647 0.658 1.00 53.78 182 TRP A C 1
ATOM 1450 O O . TRP A 1 182 ? 28.879 3.866 0.819 1.00 53.78 182 TRP A O 1
ATOM 1460 N N . LEU A 1 183 ? 29.610 1.836 1.405 1.00 50.19 183 LEU A N 1
ATOM 1461 C CA . LEU A 1 183 ? 30.585 2.331 2.383 1.00 50.19 183 LEU A CA 1
ATOM 1462 C C . LEU A 1 183 ? 31.740 3.085 1.710 1.00 50.19 183 LEU A C 1
ATOM 1464 O O . LEU A 1 183 ? 32.174 4.112 2.225 1.00 50.19 183 LEU A O 1
ATOM 1468 N N . VAL A 1 184 ? 32.235 2.605 0.569 1.00 57.09 184 VAL A N 1
ATOM 1469 C CA . VAL A 1 184 ? 33.290 3.291 -0.190 1.00 57.09 184 VAL A CA 1
ATOM 1470 C C . VAL A 1 184 ? 32.783 4.623 -0.753 1.00 57.09 184 VAL A C 1
ATOM 1472 O O . VAL A 1 184 ? 33.498 5.615 -0.634 1.00 57.09 184 VAL A O 1
ATOM 1475 N N . GLU A 1 185 ? 31.552 4.687 -1.269 1.00 55.75 185 GLU A N 1
ATOM 1476 C CA . GLU A 1 185 ? 30.909 5.940 -1.707 1.00 55.75 185 GLU A CA 1
ATOM 1477 C C . GLU A 1 185 ? 30.742 6.945 -0.557 1.00 55.75 185 GLU A C 1
ATOM 1479 O O . GLU A 1 185 ? 31.020 8.129 -0.728 1.00 55.75 185 GLU A O 1
ATOM 1484 N N . PHE A 1 186 ? 30.350 6.484 0.636 1.00 52.53 186 PHE A N 1
ATOM 1485 C CA . PHE A 1 186 ? 30.162 7.351 1.805 1.00 52.53 186 PHE A CA 1
ATOM 1486 C C . PHE A 1 186 ? 31.467 7.990 2.312 1.00 52.53 186 PHE A C 1
ATOM 1488 O O . PHE A 1 186 ? 31.449 9.104 2.838 1.00 52.53 186 PHE A O 1
ATOM 1495 N N . PHE A 1 187 ? 32.601 7.293 2.182 1.00 53.38 187 PHE A N 1
ATOM 1496 C CA . PHE A 1 187 ? 33.904 7.761 2.673 1.00 53.38 187 PHE A CA 1
ATOM 1497 C C . PHE A 1 187 ? 34.807 8.370 1.588 1.00 53.38 187 PHE A C 1
ATOM 1499 O O . PHE A 1 187 ? 35.858 8.925 1.923 1.00 53.38 187 PHE A O 1
ATOM 1506 N N . ALA A 1 188 ? 34.433 8.293 0.308 1.00 51.81 188 ALA A N 1
ATOM 1507 C CA . ALA A 1 188 ? 35.193 8.912 -0.770 1.00 51.81 188 ALA A CA 1
ATOM 1508 C C . ALA A 1 188 ? 34.993 10.444 -0.776 1.00 51.81 188 ALA A C 1
ATOM 1510 O O . ALA A 1 188 ? 33.863 10.922 -0.660 1.00 51.81 188 ALA A O 1
ATOM 1511 N N . PRO A 1 189 ? 36.060 11.256 -0.920 1.00 46.19 189 PRO A N 1
ATOM 1512 C CA . PRO A 1 189 ? 35.899 12.686 -1.171 1.00 46.19 189 PRO A CA 1
ATOM 1513 C C . PRO A 1 189 ? 35.111 12.891 -2.473 1.00 46.19 189 PRO A C 1
ATOM 1515 O O . PRO A 1 189 ? 35.336 12.158 -3.434 1.00 46.19 189 PRO A O 1
ATOM 1518 N N . VAL A 1 190 ? 34.214 13.887 -2.506 1.00 55.72 190 VAL A N 1
ATOM 1519 C CA . VAL A 1 190 ? 33.370 14.213 -3.672 1.00 55.72 190 VAL A CA 1
ATOM 1520 C C . VAL A 1 190 ? 34.265 14.527 -4.874 1.00 55.72 190 VAL A C 1
ATOM 1522 O O . VAL A 1 190 ? 34.775 15.635 -5.027 1.00 55.72 190 VAL A O 1
ATOM 1525 N N . CYS A 1 191 ? 34.499 13.514 -5.698 1.00 60.91 191 CYS A N 1
ATOM 1526 C CA . CYS A 1 191 ? 35.188 13.595 -6.971 1.00 60.91 191 CYS A CA 1
ATOM 1527 C C . CYS A 1 191 ? 34.186 13.181 -8.053 1.00 60.91 191 CYS A C 1
ATOM 1529 O O . CYS A 1 191 ? 33.454 12.218 -7.857 1.00 60.91 191 CYS A O 1
ATOM 1531 N N . GLU A 1 192 ? 34.129 13.882 -9.190 1.00 57.09 192 GLU A N 1
ATOM 1532 C CA . GLU A 1 192 ? 33.110 13.619 -10.227 1.00 57.09 192 GLU A CA 1
ATOM 1533 C C . GLU A 1 192 ? 33.131 12.159 -10.725 1.00 57.09 192 GLU A C 1
ATOM 1535 O O . GLU A 1 192 ? 32.086 11.555 -10.932 1.00 57.09 192 GLU A O 1
ATOM 1540 N N . ALA A 1 193 ? 34.310 11.535 -10.833 1.00 61.22 193 ALA A N 1
ATOM 1541 C CA . ALA A 1 193 ? 34.437 10.129 -11.235 1.00 61.22 193 ALA A CA 1
ATOM 1542 C C . ALA A 1 193 ? 34.029 9.120 -10.138 1.00 61.22 193 ALA A C 1
ATOM 1544 O O . ALA A 1 193 ? 33.812 7.947 -10.430 1.00 61.22 193 ALA A O 1
ATOM 1545 N N . CYS A 1 194 ? 33.916 9.560 -8.882 1.00 65.88 194 CYS A N 1
ATOM 1546 C CA . CYS A 1 194 ? 33.542 8.719 -7.747 1.00 65.88 194 CYS A CA 1
ATOM 1547 C C . CYS A 1 194 ? 32.030 8.411 -7.732 1.00 65.88 194 CYS A C 1
ATOM 1549 O O . CYS A 1 194 ? 31.620 7.441 -7.105 1.00 65.88 194 CYS A O 1
ATOM 1551 N N . GLU A 1 195 ? 31.212 9.195 -8.447 1.00 69.69 195 GLU A N 1
ATOM 1552 C CA . GLU A 1 195 ? 29.759 8.994 -8.581 1.00 69.69 195 GLU A CA 1
ATOM 1553 C C . GLU A 1 195 ? 29.382 8.091 -9.768 1.00 69.69 195 GLU A C 1
ATOM 1555 O O . GLU A 1 195 ? 28.213 7.763 -9.964 1.00 69.69 195 GLU A O 1
ATOM 1560 N N . GLU A 1 196 ? 30.344 7.676 -10.597 1.00 72.56 196 GLU A N 1
ATOM 1561 C CA . GLU A 1 196 ? 30.054 6.820 -11.750 1.00 72.56 196 GLU A CA 1
ATOM 1562 C C . GLU A 1 196 ? 29.331 5.506 -11.370 1.00 72.56 196 GLU A C 1
ATOM 1564 O O . GLU A 1 196 ? 28.362 5.160 -12.056 1.00 72.56 196 GLU A O 1
ATOM 1569 N N . PRO A 1 197 ? 29.707 4.787 -10.288 1.00 76.44 197 PRO A N 1
ATOM 1570 C CA . PRO A 1 197 ? 28.971 3.606 -9.832 1.00 76.44 197 PRO A CA 1
ATOM 1571 C C . PRO A 1 197 ? 27.511 3.916 -9.474 1.00 76.44 197 PRO A C 1
ATOM 1573 O O . PRO A 1 197 ? 26.617 3.196 -9.922 1.00 76.44 197 PRO A O 1
ATOM 1576 N N . LEU A 1 198 ? 27.253 5.034 -8.785 1.00 77.25 198 LEU A N 1
ATOM 1577 C CA . LEU A 1 198 ? 25.903 5.508 -8.473 1.00 77.25 198 LEU A CA 1
ATOM 1578 C C . LEU A 1 198 ? 25.060 5.691 -9.742 1.00 77.25 198 LEU A C 1
ATOM 1580 O O . LEU A 1 198 ? 23.934 5.200 -9.807 1.00 77.25 198 LEU A O 1
ATOM 1584 N N . TYR A 1 199 ? 25.595 6.345 -10.779 1.00 81.19 199 TYR A N 1
ATOM 1585 C CA . TYR A 1 199 ? 24.866 6.523 -12.042 1.00 81.19 199 TYR A CA 1
ATOM 1586 C C . TYR A 1 199 ? 24.658 5.212 -12.803 1.00 81.19 199 TYR A C 1
ATOM 1588 O O . TYR A 1 199 ? 23.654 5.086 -13.505 1.00 81.19 199 TYR A O 1
ATOM 1596 N N . ARG A 1 200 ? 25.559 4.230 -12.681 1.00 80.38 200 ARG A N 1
ATOM 1597 C CA . ARG A 1 200 ? 25.357 2.894 -13.268 1.00 80.38 200 ARG A CA 1
ATOM 1598 C C . ARG A 1 200 ? 24.226 2.144 -12.561 1.00 80.38 200 ARG A C 1
ATOM 1600 O O . ARG A 1 200 ? 23.348 1.618 -13.242 1.00 80.38 200 ARG A O 1
ATOM 1607 N N . HIS A 1 201 ? 24.197 2.164 -11.229 1.00 81.62 201 HIS A N 1
ATOM 1608 C CA . HIS A 1 201 ? 23.121 1.565 -10.427 1.00 81.62 201 HIS A CA 1
ATOM 1609 C C . HIS A 1 201 ? 21.777 2.251 -10.686 1.00 81.62 201 HIS A C 1
ATOM 1611 O O . HIS A 1 201 ? 20.771 1.597 -10.954 1.00 81.62 201 HIS A O 1
ATOM 1617 N N . ALA A 1 202 ? 21.768 3.585 -10.709 1.00 83.31 202 ALA A N 1
ATOM 1618 C CA . ALA A 1 202 ? 20.575 4.362 -11.013 1.00 83.31 202 ALA A CA 1
ATOM 1619 C C . ALA A 1 202 ? 20.061 4.090 -12.435 1.00 83.31 202 ALA A C 1
ATOM 1621 O O . ALA A 1 202 ? 18.855 3.996 -12.641 1.00 83.31 202 ALA A O 1
ATOM 1622 N N . GLN A 1 203 ? 20.947 3.918 -13.420 1.00 86.75 203 GLN A N 1
ATOM 1623 C CA . GLN A 1 203 ? 20.545 3.537 -14.775 1.00 86.75 203 GLN A CA 1
ATOM 1624 C C . GLN A 1 203 ? 19.989 2.122 -14.864 1.00 86.75 203 GLN A C 1
ATOM 1626 O O . GLN A 1 203 ? 19.017 1.939 -15.587 1.00 86.75 203 GLN A O 1
ATOM 1631 N N . ALA A 1 204 ? 20.558 1.153 -14.144 1.00 86.25 204 ALA A N 1
ATOM 1632 C CA . ALA A 1 204 ? 20.006 -0.199 -14.090 1.00 86.25 204 ALA A CA 1
ATOM 1633 C C . ALA A 1 204 ? 18.560 -0.176 -13.568 1.00 86.25 204 ALA A C 1
ATOM 1635 O O . ALA A 1 204 ? 17.675 -0.756 -14.189 1.00 86.25 204 ALA A O 1
ATOM 1636 N N . TYR A 1 205 ? 18.296 0.610 -12.520 1.00 85.81 205 TYR A N 1
ATOM 1637 C CA . TYR A 1 205 ? 16.938 0.824 -12.022 1.00 85.81 205 TYR A CA 1
ATOM 1638 C C . TYR A 1 205 ? 16.009 1.476 -13.064 1.00 85.81 205 TYR A C 1
ATOM 1640 O O . TYR A 1 205 ? 14.873 1.042 -13.243 1.00 85.81 205 TYR A O 1
ATOM 1648 N N . GLN A 1 206 ? 16.475 2.496 -13.796 1.00 90.44 206 GLN A N 1
ATOM 1649 C CA . GLN A 1 206 ? 15.667 3.091 -14.871 1.00 90.44 206 GLN A CA 1
ATOM 1650 C C . GLN A 1 206 ? 15.419 2.102 -16.025 1.00 90.44 206 GLN A C 1
ATOM 1652 O O . GLN A 1 206 ? 14.333 2.099 -16.599 1.00 90.44 206 GLN A O 1
ATOM 1657 N N . ASP A 1 207 ? 16.391 1.247 -16.353 1.00 92.25 207 ASP A N 1
ATOM 1658 C CA . ASP A 1 207 ? 16.247 0.214 -17.382 1.00 92.25 207 ASP A CA 1
ATOM 1659 C C . ASP A 1 207 ? 15.192 -0.822 -16.991 1.00 92.25 207 ASP A C 1
ATOM 1661 O O . ASP A 1 207 ? 14.377 -1.201 -17.830 1.00 92.25 207 ASP A O 1
ATOM 1665 N N . GLU A 1 208 ? 15.158 -1.233 -15.723 1.00 90.12 208 GLU A N 1
ATOM 1666 C CA . GLU A 1 208 ? 14.132 -2.125 -15.170 1.00 90.12 208 GLU A CA 1
ATOM 1667 C C . GLU A 1 208 ? 12.720 -1.523 -15.309 1.00 90.12 208 GLU A C 1
ATOM 1669 O O . GLU A 1 208 ? 11.791 -2.198 -15.767 1.00 90.12 208 GLU A O 1
ATOM 1674 N N . LEU A 1 209 ? 12.552 -0.234 -14.989 1.00 91.38 209 LEU A N 1
ATOM 1675 C CA . LEU A 1 20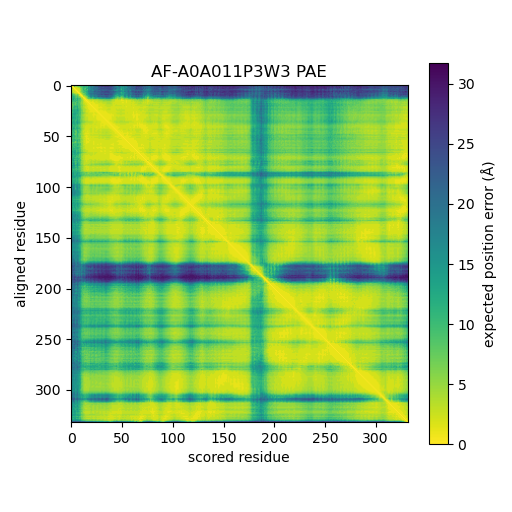9 ? 11.270 0.466 -15.144 1.00 91.38 209 LEU A CA 1
ATOM 1676 C C . LEU A 1 209 ? 10.848 0.562 -16.615 1.00 91.38 209 LEU A C 1
ATOM 1678 O O . LEU A 1 209 ? 9.715 0.234 -16.962 1.00 91.38 209 LEU A O 1
ATOM 1682 N N . LEU A 1 210 ? 11.768 0.952 -17.498 1.00 94.44 210 LEU A N 1
ATOM 1683 C CA . LEU A 1 210 ? 11.514 1.052 -18.935 1.00 94.44 210 LEU A CA 1
ATOM 1684 C C . LEU A 1 210 ? 11.175 -0.308 -19.568 1.00 94.44 210 LEU A C 1
ATOM 1686 O O . LEU A 1 210 ? 10.268 -0.389 -20.395 1.00 94.44 210 LEU A O 1
ATOM 1690 N N . GLN A 1 211 ? 11.856 -1.382 -19.163 1.00 93.38 211 GLN A N 1
ATOM 1691 C CA . GLN A 1 211 ? 11.533 -2.746 -19.596 1.00 93.38 211 GLN A CA 1
ATOM 1692 C C . GLN A 1 211 ? 10.145 -3.176 -19.120 1.00 93.38 211 GLN A C 1
ATOM 1694 O O . GLN A 1 211 ? 9.382 -3.743 -19.900 1.00 93.38 211 GLN A O 1
ATOM 1699 N N . THR A 1 212 ? 9.789 -2.862 -17.873 1.00 91.69 212 THR A N 1
ATOM 1700 C CA . THR A 1 212 ? 8.458 -3.160 -17.322 1.00 91.69 212 THR A CA 1
ATOM 1701 C C . THR A 1 212 ? 7.357 -2.430 -18.098 1.00 91.69 212 THR A C 1
ATOM 1703 O O . THR A 1 212 ? 6.301 -3.000 -18.359 1.00 91.69 212 THR A O 1
ATOM 1706 N N . ILE A 1 213 ? 7.615 -1.199 -18.547 1.00 92.69 213 ILE A N 1
ATOM 1707 C CA . ILE A 1 213 ? 6.681 -0.424 -19.377 1.00 92.69 213 ILE A CA 1
ATOM 1708 C C . ILE A 1 213 ? 6.516 -1.045 -20.773 1.00 92.69 213 ILE A C 1
ATOM 1710 O O . ILE A 1 213 ? 5.395 -1.130 -21.270 1.00 92.69 213 ILE A O 1
ATOM 1714 N N . LEU A 1 214 ? 7.596 -1.537 -21.393 1.00 94.19 214 LEU A N 1
ATOM 1715 C CA . LEU A 1 214 ? 7.497 -2.284 -22.657 1.00 94.19 214 LEU A CA 1
ATOM 1716 C C . LEU A 1 214 ? 6.708 -3.594 -22.497 1.00 94.19 214 LEU A C 1
ATOM 1718 O O . LEU A 1 214 ? 5.933 -3.952 -23.380 1.00 94.19 214 LEU A O 1
ATOM 1722 N N . GLN A 1 215 ? 6.887 -4.305 -21.379 1.00 93.06 215 GLN A N 1
ATOM 1723 C CA . GLN A 1 215 ? 6.109 -5.512 -21.073 1.00 93.06 215 GLN A CA 1
ATOM 1724 C C . GLN A 1 215 ? 4.623 -5.194 -20.890 1.00 93.06 215 GLN A C 1
ATOM 1726 O O . GLN A 1 215 ? 3.775 -5.914 -21.406 1.00 93.06 215 GLN A O 1
ATOM 1731 N N . LEU A 1 216 ? 4.308 -4.102 -20.188 1.00 92.56 216 LEU A N 1
ATOM 1732 C CA . LEU A 1 216 ? 2.938 -3.636 -19.996 1.00 92.56 216 LEU A CA 1
ATOM 1733 C C . LEU A 1 216 ? 2.233 -3.401 -21.338 1.00 92.56 216 LEU A C 1
ATOM 1735 O O . LEU A 1 216 ? 1.112 -3.876 -21.514 1.00 92.56 216 LEU A O 1
ATOM 1739 N N . ASP A 1 217 ? 2.892 -2.730 -22.284 1.00 93.19 217 ASP A N 1
ATOM 1740 C CA . ASP A 1 217 ? 2.354 -2.516 -23.635 1.00 93.19 217 ASP A CA 1
ATOM 1741 C C . ASP A 1 217 ? 2.152 -3.825 -24.399 1.00 93.19 217 ASP A C 1
ATOM 1743 O O . ASP A 1 217 ? 1.083 -4.061 -24.965 1.00 93.19 217 ASP A O 1
ATOM 1747 N N . ALA A 1 218 ? 3.142 -4.719 -24.359 1.00 93.25 218 ALA A N 1
ATOM 1748 C CA . ALA A 1 218 ? 3.043 -6.019 -25.012 1.00 93.25 218 ALA A CA 1
ATOM 1749 C C . ALA A 1 218 ? 1.872 -6.865 -24.473 1.00 93.25 218 ALA A C 1
ATOM 1751 O O . ALA A 1 218 ? 1.224 -7.583 -25.239 1.00 93.25 218 ALA A O 1
ATOM 1752 N N . ASP A 1 219 ? 1.588 -6.768 -23.174 1.00 93.56 219 ASP A N 1
ATOM 1753 C CA . ASP A 1 219 ? 0.605 -7.609 -22.494 1.00 93.56 219 ASP A CA 1
ATOM 1754 C C . ASP A 1 219 ? -0.813 -7.042 -22.540 1.00 93.56 219 ASP A C 1
ATOM 1756 O O . ASP A 1 219 ? -1.781 -7.775 -22.785 1.00 93.56 219 ASP A O 1
ATOM 1760 N N . LEU A 1 220 ? -0.960 -5.739 -22.309 1.00 91.00 220 LEU A N 1
ATOM 1761 C CA . LEU A 1 220 ? -2.263 -5.079 -22.279 1.00 91.00 220 LEU A CA 1
ATOM 1762 C C . LEU A 1 220 ? -2.709 -4.592 -23.659 1.00 91.00 220 LEU A C 1
ATOM 1764 O O . LEU A 1 220 ? -3.912 -4.570 -23.934 1.00 91.00 220 LEU A O 1
ATOM 1768 N N . GLY A 1 221 ? -1.755 -4.285 -24.536 1.00 89.12 221 GLY A N 1
ATOM 1769 C CA . GLY A 1 221 ? -1.989 -3.749 -25.865 1.00 89.12 221 GLY A CA 1
ATOM 1770 C C . GLY A 1 221 ? -2.317 -2.255 -25.869 1.00 89.12 221 GLY A C 1
ATOM 1771 O O . GLY A 1 221 ? -2.688 -1.651 -24.863 1.00 89.12 221 GLY A O 1
ATOM 1772 N N . ARG A 1 222 ? -2.252 -1.674 -27.072 1.00 89.25 222 ARG A N 1
ATOM 1773 C CA . ARG A 1 222 ? -2.328 -0.223 -27.304 1.00 89.25 222 ARG A CA 1
ATOM 1774 C C . ARG A 1 222 ? -3.580 0.462 -26.766 1.00 89.25 222 ARG A C 1
ATOM 1776 O O . ARG A 1 222 ? -3.537 1.649 -26.476 1.00 89.25 222 ARG A O 1
ATOM 1783 N N . GLU A 1 223 ? -4.702 -0.249 -26.710 1.00 85.75 223 GLU A N 1
ATOM 1784 C CA . GLU A 1 223 ? -5.988 0.315 -26.281 1.00 85.75 223 GLU A CA 1
ATOM 1785 C C . GLU A 1 223 ? -6.077 0.487 -24.761 1.00 85.75 223 GLU A C 1
ATOM 1787 O O . GLU A 1 223 ? -6.923 1.233 -24.279 1.00 85.75 223 GLU A O 1
ATOM 1792 N N . ALA A 1 224 ? -5.210 -0.184 -23.998 1.00 86.00 224 ALA A N 1
ATOM 1793 C CA . ALA A 1 224 ? -5.254 -0.148 -22.543 1.00 86.00 224 ALA A CA 1
ATOM 1794 C C . ALA A 1 224 ? -4.617 1.110 -21.939 1.00 86.00 224 ALA A C 1
ATOM 1796 O O . ALA A 1 224 ? -4.803 1.354 -20.751 1.00 86.00 224 ALA A O 1
ATOM 1797 N N . HIS A 1 225 ? -3.858 1.883 -22.722 1.00 87.81 225 HIS A N 1
ATOM 1798 C CA . HIS A 1 225 ? -3.110 3.044 -22.247 1.00 87.81 225 HIS A CA 1
ATOM 1799 C C . HIS A 1 225 ? -2.851 4.072 -23.346 1.00 87.81 225 HIS A C 1
ATOM 1801 O O . HIS A 1 225 ? -2.819 3.762 -24.534 1.00 87.81 225 HIS A O 1
ATOM 1807 N N . GLN A 1 226 ? -2.524 5.300 -22.953 1.00 88.69 226 GLN A N 1
ATOM 1808 C CA . GLN A 1 226 ? -2.263 6.387 -23.901 1.00 88.69 226 GLN A CA 1
ATOM 1809 C C . GLN A 1 226 ? -0.784 6.542 -24.291 1.00 88.69 226 GLN A C 1
ATOM 1811 O O . GLN A 1 226 ? -0.443 7.490 -24.994 1.00 88.69 226 GLN A O 1
ATOM 1816 N N . LEU A 1 227 ? 0.095 5.603 -23.906 1.00 91.06 227 LEU A N 1
ATOM 1817 C CA . LEU A 1 227 ? 1.550 5.712 -24.112 1.00 91.06 227 LEU A CA 1
ATOM 1818 C C . LEU A 1 227 ? 1.959 5.976 -25.578 1.00 91.06 227 LEU A C 1
ATOM 1820 O O . LEU A 1 227 ? 2.892 6.736 -25.834 1.00 91.06 227 LEU A O 1
ATOM 1824 N N . HIS A 1 228 ? 1.231 5.424 -26.555 1.00 92.50 228 HIS A N 1
ATOM 1825 C CA . HIS A 1 228 ? 1.484 5.656 -27.988 1.00 92.50 228 HIS A CA 1
ATOM 1826 C C . HIS A 1 228 ? 1.071 7.041 -28.501 1.00 92.50 228 HIS A C 1
ATOM 1828 O O . HIS A 1 228 ? 1.495 7.439 -29.585 1.00 92.50 228 HIS A O 1
ATOM 1834 N N . ALA A 1 229 ? 0.228 7.763 -27.764 1.00 91.38 229 ALA A N 1
ATOM 1835 C CA . ALA A 1 229 ? -0.242 9.098 -28.127 1.00 91.38 229 ALA A CA 1
ATOM 1836 C C . ALA A 1 229 ? 0.566 10.216 -27.447 1.00 91.38 229 ALA A C 1
ATOM 1838 O O . ALA A 1 229 ? 0.317 11.397 -27.694 1.00 91.38 229 ALA A O 1
ATOM 1839 N N . LEU A 1 230 ? 1.532 9.861 -26.593 1.00 91.94 230 LEU A N 1
ATOM 1840 C CA . LEU A 1 230 ? 2.301 10.831 -25.826 1.00 91.94 230 LEU A CA 1
ATOM 1841 C C . LEU A 1 230 ? 3.212 11.673 -26.715 1.00 91.94 230 LEU A C 1
ATOM 1843 O O . LEU A 1 230 ? 3.864 11.191 -27.644 1.00 91.94 230 LEU A O 1
ATOM 1847 N N . THR A 1 231 ? 3.317 12.955 -26.369 1.00 93.50 231 THR A N 1
ATOM 1848 C CA . THR A 1 231 ? 4.335 13.824 -26.957 1.00 93.50 231 THR A CA 1
ATOM 1849 C C . THR A 1 231 ? 5.677 13.507 -26.312 1.00 93.50 231 THR A C 1
ATOM 1851 O O . THR A 1 231 ? 5.968 13.947 -25.203 1.00 93.50 231 THR A O 1
ATOM 1854 N N . LEU A 1 232 ? 6.499 12.731 -27.015 1.00 95.00 232 LEU A N 1
ATOM 1855 C CA . LEU A 1 232 ? 7.818 12.350 -26.523 1.00 95.00 232 LEU A CA 1
ATOM 1856 C C . LEU A 1 232 ? 8.834 13.497 -26.637 1.00 95.00 232 LEU A C 1
ATOM 1858 O O . LEU A 1 232 ? 8.719 14.347 -27.531 1.00 95.00 232 LEU A O 1
ATOM 1862 N N . PRO A 1 233 ? 9.883 13.497 -25.793 1.00 94.50 233 PRO A N 1
ATOM 1863 C CA . PRO A 1 233 ? 10.993 14.431 -25.915 1.00 94.50 233 PRO A CA 1
ATOM 1864 C C . PRO A 1 233 ? 11.609 14.449 -27.322 1.00 94.50 233 PRO A C 1
ATOM 1866 O O . PRO A 1 233 ? 11.665 13.437 -28.021 1.00 94.50 233 PRO A O 1
ATOM 1869 N N . THR A 1 234 ? 12.137 15.600 -27.744 1.00 94.12 234 THR A N 1
ATOM 1870 C CA . THR A 1 234 ? 12.642 15.804 -29.118 1.00 94.12 234 THR A CA 1
ATOM 1871 C C . THR A 1 234 ? 13.760 14.839 -29.513 1.00 94.12 234 THR A C 1
ATOM 1873 O O . THR A 1 234 ? 13.866 14.458 -30.681 1.00 94.12 234 THR A O 1
ATOM 1876 N N . TRP A 1 235 ? 14.562 14.389 -28.548 1.00 94.00 235 TRP A N 1
ATOM 1877 C CA . TRP A 1 235 ? 15.623 13.407 -28.754 1.00 94.00 235 TRP A CA 1
ATOM 1878 C C . TRP A 1 235 ? 15.101 11.989 -29.068 1.00 94.00 235 TRP A C 1
ATOM 1880 O O . TRP A 1 235 ? 15.861 11.198 -29.621 1.00 94.00 235 TRP A O 1
ATOM 1890 N N . CYS A 1 236 ? 13.808 11.693 -28.859 1.00 94.25 236 CYS A N 1
ATOM 1891 C CA . CYS A 1 236 ? 13.127 10.502 -29.397 1.00 94.25 236 CYS A CA 1
ATOM 1892 C C . CYS A 1 236 ? 12.817 10.607 -30.905 1.00 94.25 236 CYS A C 1
ATOM 1894 O O . CYS A 1 236 ? 12.239 9.694 -31.488 1.00 94.25 236 CYS A O 1
ATOM 1896 N N . ARG A 1 237 ? 13.153 11.727 -31.566 1.00 91.81 237 ARG A N 1
ATOM 1897 C CA . ARG A 1 237 ? 13.032 11.922 -33.026 1.00 91.81 237 ARG A CA 1
ATOM 1898 C C . ARG A 1 237 ? 11.627 11.658 -33.593 1.00 91.81 237 ARG A C 1
ATOM 1900 O O . ARG A 1 237 ? 11.503 11.201 -34.727 1.00 91.81 237 ARG A O 1
ATOM 1907 N N . ARG A 1 238 ? 10.575 11.975 -32.825 1.00 88.06 238 ARG A N 1
ATOM 1908 C CA . ARG A 1 238 ? 9.157 11.741 -33.186 1.00 88.06 238 ARG A CA 1
ATOM 1909 C C . ARG A 1 238 ? 8.827 10.271 -33.497 1.00 88.06 238 ARG A C 1
ATOM 1911 O O . ARG A 1 238 ? 7.905 10.000 -34.261 1.00 88.06 238 ARG A O 1
ATOM 1918 N N . GLN A 1 239 ? 9.605 9.336 -32.957 1.00 92.88 239 GLN A N 1
ATOM 1919 C CA . GLN A 1 239 ? 9.319 7.907 -33.056 1.00 92.88 239 GLN A CA 1
ATOM 1920 C C . GLN A 1 239 ? 8.238 7.497 -32.051 1.00 92.88 239 GLN A C 1
ATOM 1922 O O . GLN A 1 239 ? 7.947 8.234 -31.113 1.00 92.88 239 GLN A O 1
ATOM 1927 N N . ASP A 1 240 ? 7.665 6.310 -32.250 1.00 94.25 240 ASP A N 1
ATOM 1928 C CA . ASP A 1 240 ? 6.807 5.658 -31.257 1.00 94.25 240 ASP A CA 1
ATOM 1929 C C . ASP A 1 240 ? 7.594 5.387 -29.963 1.00 94.25 240 ASP A C 1
ATOM 1931 O O . ASP A 1 240 ? 8.809 5.146 -30.010 1.00 94.25 240 ASP A O 1
ATOM 1935 N N . PHE A 1 241 ? 6.919 5.420 -28.808 1.00 94.69 241 PHE A N 1
ATOM 1936 C CA . PHE A 1 241 ? 7.594 5.286 -27.516 1.00 94.69 241 PHE A CA 1
ATOM 1937 C C . PHE A 1 241 ? 8.338 3.953 -27.399 1.00 94.69 241 PHE A C 1
ATOM 1939 O O . PHE A 1 241 ? 9.454 3.942 -26.887 1.00 94.69 241 PHE A O 1
ATOM 1946 N N . THR A 1 242 ? 7.794 2.865 -27.955 1.00 95.75 242 THR A N 1
ATOM 1947 C CA . THR A 1 242 ? 8.438 1.542 -27.936 1.00 95.75 242 THR A CA 1
ATOM 1948 C C . THR A 1 242 ? 9.816 1.577 -28.600 1.00 95.75 242 THR A C 1
ATOM 1950 O O . THR A 1 242 ? 10.796 1.072 -28.051 1.00 95.75 242 THR A O 1
ATOM 1953 N N . ILE A 1 243 ? 9.922 2.263 -29.742 1.00 96.44 243 ILE A N 1
ATOM 1954 C CA . ILE A 1 243 ? 11.174 2.437 -30.487 1.00 96.44 243 ILE A CA 1
ATOM 1955 C C . ILE A 1 243 ? 12.140 3.324 -29.696 1.00 96.44 243 ILE A C 1
ATOM 1957 O O . ILE A 1 243 ? 13.320 2.987 -29.579 1.00 96.44 243 ILE A O 1
ATOM 1961 N N . CYS A 1 244 ? 11.654 4.434 -29.127 1.00 96.88 244 CYS A N 1
ATOM 1962 C CA . CYS A 1 244 ? 12.506 5.336 -28.350 1.00 96.88 244 CYS A CA 1
ATOM 1963 C C . CYS A 1 244 ? 13.079 4.652 -27.098 1.00 96.88 244 CYS A C 1
ATOM 1965 O O . CYS A 1 244 ? 14.278 4.746 -26.829 1.00 96.88 244 CYS A O 1
ATOM 1967 N N . VAL A 1 245 ? 12.242 3.919 -26.360 1.00 97.06 245 VAL A N 1
ATOM 1968 C CA . VAL A 1 245 ? 12.655 3.179 -25.164 1.00 97.06 245 VAL A CA 1
ATOM 1969 C C . VAL A 1 245 ? 13.665 2.096 -25.525 1.00 97.06 245 VAL A C 1
ATOM 1971 O O . VAL A 1 245 ? 14.725 2.024 -24.906 1.00 97.06 245 VAL A O 1
ATOM 1974 N N . GLN A 1 246 ? 13.404 1.304 -26.569 1.00 96.88 246 GLN A N 1
ATOM 1975 C CA . GLN A 1 246 ? 14.337 0.268 -27.008 1.00 96.88 246 GLN A CA 1
ATOM 1976 C C . GLN A 1 246 ? 15.698 0.848 -27.425 1.00 96.88 246 GLN A C 1
ATOM 1978 O O . GLN A 1 246 ? 16.736 0.241 -27.151 1.00 96.88 246 GLN A O 1
ATOM 1983 N N . ALA A 1 247 ? 15.713 2.022 -28.064 1.00 95.69 247 ALA A N 1
ATOM 1984 C CA . ALA A 1 247 ? 16.949 2.711 -28.419 1.00 95.69 247 ALA A CA 1
ATOM 1985 C C . ALA A 1 247 ? 17.750 3.132 -27.175 1.00 95.69 247 ALA A C 1
ATOM 1987 O O . ALA A 1 247 ? 18.957 2.902 -27.136 1.00 95.69 247 ALA A O 1
ATOM 1988 N N . LEU A 1 248 ? 17.091 3.679 -26.146 1.00 95.12 248 LEU A N 1
ATOM 1989 C CA . LEU A 1 248 ? 17.747 4.057 -24.888 1.00 95.12 248 LEU A CA 1
ATOM 1990 C C . LEU A 1 248 ? 18.260 2.862 -24.083 1.00 95.12 248 LEU A C 1
ATOM 1992 O O . LEU A 1 248 ? 19.342 2.947 -23.506 1.00 95.12 248 LEU A O 1
ATOM 1996 N N . LEU A 1 249 ? 17.506 1.760 -24.039 1.00 95.31 249 LEU A N 1
ATOM 1997 C CA . LEU A 1 249 ? 17.925 0.530 -23.355 1.00 95.31 249 LEU A CA 1
ATOM 1998 C C . LEU A 1 249 ? 19.203 -0.059 -23.975 1.00 95.31 249 LEU A C 1
ATOM 2000 O O . LEU A 1 249 ? 20.027 -0.650 -23.278 1.00 95.31 249 LEU A O 1
ATOM 2004 N N . ASN A 1 250 ? 19.381 0.124 -25.286 1.00 95.31 250 ASN A N 1
ATOM 2005 C CA . ASN A 1 250 ? 20.557 -0.333 -26.024 1.00 95.31 250 ASN A CA 1
ATOM 2006 C C . ASN A 1 250 ? 21.730 0.660 -25.979 1.00 95.31 250 ASN A C 1
ATOM 2008 O O . ASN A 1 250 ? 22.838 0.315 -26.394 1.00 95.31 250 ASN A O 1
ATOM 2012 N N . GLU A 1 251 ? 21.508 1.885 -25.503 1.00 94.38 251 GLU A N 1
ATOM 2013 C CA . GLU A 1 251 ? 22.542 2.908 -25.447 1.00 94.38 251 GLU A CA 1
ATOM 2014 C C . GLU A 1 251 ? 23.526 2.638 -24.300 1.00 94.38 251 GLU A C 1
ATOM 2016 O O . GLU A 1 251 ? 23.151 2.269 -23.183 1.00 94.38 251 GLU A O 1
ATOM 2021 N N . ARG A 1 252 ? 24.817 2.833 -24.581 1.00 90.06 252 ARG A N 1
ATOM 2022 C CA . ARG A 1 252 ? 25.906 2.724 -23.608 1.00 90.06 252 ARG A CA 1
ATOM 2023 C C . ARG A 1 252 ? 26.704 4.020 -23.618 1.00 90.06 252 ARG A C 1
ATOM 2025 O O . ARG A 1 252 ? 27.074 4.505 -24.683 1.00 90.06 252 ARG A O 1
ATOM 2032 N N . ALA A 1 253 ? 26.975 4.559 -22.436 1.00 89.00 253 ALA A N 1
ATOM 2033 C CA . ALA A 1 253 ? 27.865 5.696 -22.262 1.00 89.00 253 ALA A CA 1
ATOM 2034 C C . ALA A 1 253 ? 29.213 5.226 -21.702 1.00 89.00 253 ALA A C 1
ATOM 2036 O O . ALA A 1 253 ? 29.256 4.456 -20.748 1.00 89.00 253 ALA A O 1
ATOM 2037 N N . GLU A 1 254 ? 30.311 5.700 -22.288 1.00 86.12 254 GLU A N 1
ATOM 2038 C CA . GLU A 1 254 ? 31.678 5.365 -21.848 1.00 86.12 254 GLU A CA 1
ATOM 2039 C C . GLU A 1 254 ? 32.307 6.462 -20.978 1.00 86.12 254 GLU A C 1
ATOM 2041 O O . GLU A 1 254 ? 33.330 6.242 -20.338 1.00 86.12 254 GLU A O 1
ATOM 2046 N N . THR A 1 255 ? 31.704 7.654 -20.946 1.00 87.75 255 THR A N 1
ATOM 2047 C CA . THR A 1 255 ? 32.193 8.809 -20.182 1.00 87.75 255 THR A CA 1
ATOM 2048 C C . THR A 1 255 ? 31.217 9.176 -19.074 1.00 87.75 255 THR A C 1
ATOM 2050 O O . THR A 1 255 ? 30.008 9.021 -19.243 1.00 87.75 255 THR A O 1
ATOM 2053 N N . PHE A 1 256 ? 31.717 9.739 -17.970 1.00 83.94 256 PHE A N 1
ATOM 2054 C CA . PHE A 1 256 ? 30.877 10.205 -16.861 1.00 83.94 256 PHE A CA 1
ATOM 2055 C C . PHE A 1 256 ? 29.778 11.175 -17.325 1.00 83.94 256 PHE A C 1
ATOM 2057 O O . PHE A 1 256 ? 28.601 10.954 -17.054 1.00 83.94 256 PHE A O 1
ATOM 2064 N N . ALA A 1 257 ? 30.132 12.191 -18.121 1.00 88.75 257 ALA A N 1
ATOM 2065 C CA . ALA A 1 257 ? 29.155 13.123 -18.688 1.00 88.75 257 ALA A CA 1
ATOM 2066 C C . ALA A 1 257 ? 28.082 12.408 -19.534 1.00 88.75 257 ALA A C 1
ATOM 2068 O O . ALA A 1 257 ? 26.903 12.756 -19.465 1.00 88.75 257 ALA A O 1
ATOM 2069 N N . GLY A 1 258 ? 28.472 11.374 -20.288 1.00 90.62 258 GLY A N 1
ATOM 2070 C CA . GLY A 1 258 ? 27.539 10.525 -21.023 1.00 90.62 258 GLY A CA 1
ATOM 2071 C C . GLY A 1 258 ? 26.619 9.709 -20.109 1.00 90.62 258 GLY A C 1
ATOM 2072 O O . GLY A 1 258 ? 25.433 9.603 -20.405 1.00 90.62 258 GLY A O 1
ATOM 2073 N N . GLN A 1 259 ? 27.128 9.173 -18.992 1.00 87.25 259 GLN A N 1
ATOM 2074 C CA . GLN A 1 259 ? 26.330 8.424 -18.008 1.00 87.25 259 GLN A CA 1
ATOM 2075 C C . GLN A 1 259 ? 25.256 9.316 -17.372 1.00 87.25 259 GLN A C 1
ATOM 2077 O O . GLN A 1 259 ? 24.093 8.923 -17.285 1.00 87.25 259 GLN A O 1
ATOM 2082 N N . VAL A 1 260 ? 25.625 10.542 -16.986 1.00 88.88 260 VAL A N 1
ATOM 2083 C CA . VAL A 1 260 ? 24.693 11.535 -16.427 1.00 88.88 260 VAL A CA 1
ATOM 2084 C C . VAL A 1 260 ? 23.597 11.881 -17.438 1.00 88.88 260 VAL A C 1
ATOM 2086 O O . VAL A 1 260 ? 22.414 11.902 -17.093 1.00 88.88 260 VAL A O 1
ATOM 2089 N N . GLU A 1 261 ? 23.966 12.135 -18.694 1.00 93.00 261 GLU A N 1
ATOM 2090 C CA . GLU A 1 261 ? 23.004 12.483 -19.743 1.00 93.00 261 GLU A CA 1
ATOM 2091 C C . GLU A 1 261 ? 22.079 11.310 -20.100 1.00 93.00 261 GLU A C 1
ATOM 2093 O O . GLU A 1 261 ? 20.874 11.492 -20.287 1.00 93.00 261 GLU A O 1
ATOM 2098 N N . LEU A 1 262 ? 22.617 10.090 -20.165 1.00 93.56 262 LEU A N 1
ATOM 2099 C CA . LEU A 1 262 ? 21.826 8.885 -20.400 1.00 93.56 262 LEU A CA 1
ATOM 2100 C C . LEU A 1 262 ? 20.839 8.636 -19.252 1.00 93.56 262 LEU A C 1
ATOM 2102 O O . LEU A 1 262 ? 19.657 8.402 -19.507 1.00 93.56 262 LEU A O 1
ATOM 2106 N N . PHE A 1 263 ? 21.286 8.769 -18.000 1.00 91.62 263 PHE A N 1
ATOM 2107 C CA . PHE A 1 263 ? 20.415 8.689 -16.829 1.00 91.62 263 PHE A CA 1
ATOM 2108 C C . PHE A 1 263 ? 19.266 9.700 -16.902 1.00 91.62 263 PHE A C 1
ATOM 2110 O O . PHE A 1 263 ? 18.108 9.319 -16.745 1.00 91.62 263 PHE A O 1
ATOM 2117 N N . ARG A 1 264 ? 19.560 10.974 -17.194 1.00 93.00 264 ARG A N 1
ATOM 2118 C CA . ARG A 1 264 ? 18.539 12.031 -17.291 1.00 93.00 264 ARG A CA 1
ATOM 2119 C C . ARG A 1 264 ? 17.491 11.728 -18.354 1.00 93.00 264 ARG A C 1
ATOM 2121 O O . ARG A 1 264 ? 16.305 11.914 -18.095 1.00 93.00 264 ARG A O 1
ATOM 2128 N N . ARG A 1 265 ? 17.902 11.241 -19.528 1.00 95.69 265 ARG A N 1
ATOM 2129 C CA . ARG A 1 265 ? 16.963 10.868 -20.599 1.00 95.69 265 ARG A CA 1
ATOM 2130 C C . ARG A 1 265 ? 16.084 9.681 -20.214 1.00 95.69 265 ARG A C 1
ATOM 2132 O O . ARG A 1 265 ? 14.878 9.740 -20.441 1.00 95.69 265 ARG A O 1
ATOM 2139 N N . LYS A 1 266 ? 16.656 8.644 -19.591 1.00 95.44 266 LYS A N 1
ATOM 2140 C CA . LYS A 1 266 ? 15.887 7.496 -19.081 1.00 95.44 266 LYS A CA 1
ATOM 2141 C C . LYS A 1 266 ? 14.887 7.930 -18.003 1.00 95.44 266 LYS A C 1
ATOM 2143 O O . LYS A 1 266 ? 13.698 7.658 -18.140 1.00 95.44 266 LYS A O 1
ATOM 2148 N N . ALA A 1 267 ? 15.343 8.688 -17.005 1.00 92.50 267 ALA A N 1
ATOM 2149 C CA . ALA A 1 267 ? 14.502 9.209 -15.928 1.00 92.50 267 ALA A CA 1
ATOM 2150 C C . ALA A 1 267 ? 13.378 10.121 -16.446 1.00 92.50 267 ALA A C 1
ATOM 2152 O O . ALA A 1 267 ? 12.257 10.050 -15.951 1.00 92.50 267 ALA A O 1
ATOM 2153 N N . ALA A 1 268 ? 13.646 10.943 -17.468 1.00 93.56 268 ALA A N 1
ATOM 2154 C CA . ALA A 1 268 ? 12.630 11.794 -18.084 1.00 93.56 268 ALA A CA 1
ATOM 2155 C C . ALA A 1 268 ? 11.500 10.985 -18.741 1.00 93.56 268 ALA A C 1
ATOM 2157 O O . ALA A 1 268 ? 10.342 11.377 -18.630 1.00 93.56 268 ALA A O 1
ATOM 2158 N N . LEU A 1 269 ? 11.807 9.858 -19.397 1.00 94.81 269 LEU A N 1
ATOM 2159 C CA . LEU A 1 269 ? 10.762 8.980 -19.936 1.00 94.81 269 LEU A CA 1
ATOM 2160 C C . LEU A 1 269 ? 10.030 8.210 -18.853 1.00 94.81 269 LEU A C 1
ATOM 2162 O O . LEU A 1 269 ? 8.813 8.116 -18.921 1.00 94.81 269 LEU A O 1
ATOM 2166 N N . VAL A 1 270 ? 10.742 7.681 -17.859 1.00 93.06 270 VAL A N 1
ATOM 2167 C CA . VAL A 1 270 ? 10.098 6.997 -16.733 1.00 93.06 270 VAL A CA 1
ATOM 2168 C C . VAL A 1 270 ? 9.117 7.929 -16.030 1.00 93.06 270 VAL A C 1
ATOM 2170 O O . VAL A 1 270 ? 7.986 7.527 -15.795 1.00 93.06 270 VAL A O 1
ATOM 2173 N N . ALA A 1 271 ? 9.510 9.178 -15.764 1.00 91.50 271 ALA A N 1
ATOM 2174 C CA . ALA A 1 271 ? 8.616 10.180 -15.193 1.00 91.50 271 ALA A CA 1
ATOM 2175 C C . ALA A 1 271 ? 7.403 10.440 -16.101 1.00 91.50 271 ALA A C 1
ATOM 2177 O O . ALA A 1 271 ? 6.272 10.335 -15.639 1.00 91.50 271 ALA A O 1
ATOM 2178 N N . LEU A 1 272 ? 7.634 10.683 -17.400 1.00 93.00 272 LEU A N 1
ATOM 2179 C CA . LEU A 1 272 ? 6.560 10.901 -18.373 1.00 93.00 272 LEU A CA 1
ATOM 2180 C C . LEU A 1 272 ? 5.568 9.732 -18.402 1.00 93.00 272 LEU A C 1
ATOM 2182 O O . LEU A 1 272 ? 4.366 9.948 -18.414 1.00 93.00 272 LEU A O 1
ATOM 2186 N N . PHE A 1 273 ? 6.052 8.493 -18.434 1.00 92.88 273 PHE A N 1
ATOM 2187 C CA . PHE A 1 273 ? 5.183 7.322 -18.479 1.00 92.88 273 PHE A CA 1
ATOM 2188 C C . PHE A 1 273 ? 4.466 7.086 -17.154 1.00 92.88 273 PHE A C 1
ATOM 2190 O O . PHE A 1 273 ? 3.295 6.725 -17.173 1.00 92.88 273 PHE A O 1
ATOM 2197 N N . ASN A 1 274 ? 5.138 7.315 -16.022 1.00 87.56 274 ASN A N 1
ATOM 2198 C CA . ASN A 1 274 ? 4.550 7.162 -14.696 1.00 87.56 274 ASN A CA 1
ATOM 2199 C C . ASN A 1 274 ? 3.324 8.065 -14.509 1.00 87.56 274 ASN A C 1
ATOM 2201 O O . ASN A 1 274 ? 2.314 7.593 -13.999 1.00 87.56 274 ASN A O 1
ATOM 2205 N N . ASP A 1 275 ? 3.377 9.303 -15.007 1.00 86.50 275 ASP A N 1
ATOM 2206 C CA . ASP A 1 275 ? 2.242 10.239 -14.980 1.00 86.50 275 ASP A CA 1
ATOM 2207 C C . ASP A 1 275 ? 1.007 9.717 -15.744 1.00 86.50 275 ASP A C 1
ATOM 2209 O O . ASP A 1 275 ? -0.102 10.193 -15.519 1.00 86.50 275 ASP A O 1
ATOM 2213 N N . HIS A 1 276 ? 1.184 8.719 -16.616 1.00 87.31 276 HIS A N 1
ATOM 2214 C CA . HIS A 1 276 ? 0.125 8.098 -17.415 1.00 87.31 276 HIS A CA 1
ATOM 2215 C C . HIS A 1 276 ? -0.204 6.656 -17.006 1.00 87.31 276 HIS A C 1
ATOM 2217 O O . HIS A 1 276 ? -1.129 6.061 -17.559 1.00 87.31 276 HIS A O 1
ATOM 2223 N N . LEU A 1 277 ? 0.512 6.068 -16.041 1.00 81.75 277 LEU A N 1
ATOM 2224 C CA . LEU A 1 277 ? 0.137 4.761 -15.487 1.00 81.75 277 LEU A CA 1
ATOM 2225 C C . LEU A 1 277 ? -1.118 4.862 -14.610 1.00 81.75 277 LEU A C 1
ATOM 2227 O O . LEU A 1 277 ? -1.883 3.901 -14.532 1.00 81.75 277 LEU A O 1
ATOM 2231 N N . ASP A 1 278 ? -1.375 6.030 -14.020 1.00 78.31 278 ASP A N 1
ATOM 2232 C CA . ASP A 1 278 ? -2.611 6.303 -13.278 1.00 78.31 278 ASP A CA 1
ATOM 2233 C C . ASP A 1 278 ? -3.848 6.397 -14.198 1.00 78.31 278 ASP A C 1
ATOM 2235 O O . ASP A 1 278 ? -4.975 6.202 -13.736 1.00 78.31 278 ASP A O 1
ATOM 2239 N N . ASP A 1 279 ? -3.652 6.605 -15.508 1.00 84.06 279 ASP A N 1
ATOM 2240 C CA . ASP A 1 279 ? -4.728 6.621 -16.512 1.00 84.06 279 ASP A CA 1
ATOM 2241 C C . ASP A 1 279 ? -5.235 5.204 -16.867 1.00 84.06 279 ASP A C 1
ATOM 2243 O O . ASP A 1 279 ? -6.209 5.058 -17.610 1.00 84.06 279 ASP A O 1
ATOM 2247 N N . LEU A 1 280 ? -4.605 4.142 -16.345 1.00 86.06 280 LEU A N 1
ATOM 2248 C CA . LEU A 1 280 ? -5.034 2.753 -16.535 1.00 86.06 280 LEU A CA 1
ATOM 2249 C C . LEU A 1 280 ? -6.351 2.478 -15.786 1.00 86.06 280 LEU A C 1
ATOM 2251 O O . LEU A 1 280 ? -6.387 2.065 -14.621 1.00 86.06 280 LEU A O 1
ATOM 2255 N N . ASP A 1 281 ? -7.475 2.681 -16.466 1.00 86.56 281 ASP A N 1
ATOM 2256 C CA . ASP A 1 281 ? -8.805 2.595 -15.863 1.00 86.56 281 ASP A CA 1
ATOM 2257 C C . ASP A 1 281 ? -9.540 1.273 -16.127 1.00 86.56 281 ASP A C 1
ATOM 2259 O O . ASP A 1 281 ? -10.414 0.884 -15.342 1.00 86.56 281 ASP A O 1
ATOM 2263 N N . SER A 1 282 ? -9.157 0.549 -17.183 1.00 90.44 282 SER A N 1
ATOM 2264 C CA . SER A 1 282 ? -9.795 -0.716 -17.532 1.00 90.44 282 SER A CA 1
ATOM 2265 C C . SER A 1 282 ? -9.606 -1.762 -16.430 1.00 90.44 282 SER A C 1
ATOM 2267 O O . SER A 1 282 ? -8.546 -1.880 -15.806 1.00 90.44 282 SER A O 1
ATOM 2269 N N . GLN A 1 283 ? -10.638 -2.585 -16.214 1.00 91.81 283 GLN A N 1
ATOM 2270 C CA . GLN A 1 283 ? -10.594 -3.659 -15.218 1.00 91.81 283 GLN A CA 1
ATOM 2271 C C . GLN A 1 283 ? -9.400 -4.597 -15.451 1.00 91.81 283 GLN A C 1
ATOM 2273 O O . GLN A 1 283 ? -8.728 -4.982 -14.497 1.00 91.81 283 GLN A O 1
ATOM 2278 N N . ARG A 1 284 ? -9.109 -4.924 -16.716 1.00 92.69 284 ARG A N 1
ATOM 2279 C CA . ARG A 1 284 ? -7.983 -5.786 -17.092 1.00 92.69 284 ARG A CA 1
ATOM 2280 C C . ARG A 1 284 ? -6.635 -5.152 -16.746 1.00 92.69 284 ARG A C 1
ATOM 2282 O O . ARG A 1 284 ? -5.791 -5.839 -16.181 1.00 92.69 284 ARG A O 1
ATOM 2289 N N . ALA A 1 285 ? -6.439 -3.864 -17.037 1.00 92.38 285 ALA A N 1
ATOM 2290 C CA . ALA A 1 285 ? -5.189 -3.170 -16.728 1.00 92.38 285 ALA A CA 1
ATOM 2291 C C . ALA A 1 285 ? -4.942 -3.086 -15.215 1.00 92.38 285 ALA A C 1
ATOM 2293 O O . ALA A 1 285 ? -3.859 -3.424 -14.742 1.00 92.38 285 ALA A O 1
ATOM 2294 N N . ARG A 1 286 ? -5.970 -2.741 -14.430 1.00 92.38 286 ARG A N 1
ATOM 2295 C CA . ARG A 1 286 ? -5.876 -2.707 -12.959 1.00 92.38 286 ARG A CA 1
ATOM 2296 C C . ARG A 1 286 ? -5.579 -4.079 -12.362 1.00 92.38 286 ARG A C 1
ATOM 2298 O O . ARG A 1 286 ? -4.767 -4.189 -11.443 1.00 92.38 286 ARG A O 1
ATOM 2305 N N . ALA A 1 287 ? -6.210 -5.122 -12.899 1.00 94.12 287 ALA A N 1
ATOM 2306 C CA . ALA A 1 287 ? -5.969 -6.500 -12.495 1.00 94.12 287 ALA A CA 1
ATOM 2307 C C . ALA A 1 287 ? -4.540 -6.953 -12.833 1.00 94.12 287 ALA A C 1
ATOM 2309 O O . ALA A 1 287 ? -3.872 -7.545 -11.990 1.00 94.12 287 ALA A O 1
ATOM 2310 N N . TYR A 1 288 ? -4.037 -6.607 -14.020 1.00 94.44 288 TYR A N 1
ATOM 2311 C CA . TYR A 1 288 ? -2.652 -6.860 -14.415 1.00 94.44 288 TYR A CA 1
ATOM 2312 C C . TYR A 1 288 ? -1.656 -6.180 -13.469 1.00 94.44 288 TYR A C 1
ATOM 2314 O O . TYR A 1 288 ? -0.813 -6.861 -12.891 1.00 94.44 288 TYR A O 1
ATOM 2322 N N . MET A 1 289 ? -1.807 -4.874 -13.222 1.00 92.69 289 MET A N 1
ATOM 2323 C CA . MET A 1 289 ? -0.918 -4.127 -12.322 1.00 92.69 289 MET A CA 1
ATOM 2324 C C . MET A 1 289 ? -0.941 -4.687 -10.896 1.00 92.69 289 MET A C 1
ATOM 2326 O O . MET A 1 289 ? 0.107 -4.862 -10.276 1.00 92.69 289 MET A O 1
ATOM 2330 N N . SER A 1 290 ? -2.130 -5.032 -10.395 1.00 93.62 290 SER A N 1
ATOM 2331 C CA . SER A 1 290 ? -2.287 -5.631 -9.065 1.00 93.62 290 SER A CA 1
ATOM 2332 C C . SER A 1 290 ? -1.631 -7.012 -8.987 1.00 93.62 290 SER A C 1
ATOM 2334 O O . SER A 1 290 ? -0.921 -7.293 -8.026 1.00 93.62 290 SER A O 1
ATOM 2336 N N . CYS A 1 291 ? -1.811 -7.860 -10.007 1.00 95.44 291 CYS A N 1
ATOM 2337 C CA . CYS A 1 291 ? -1.172 -9.173 -10.063 1.00 95.44 291 CYS A CA 1
ATOM 2338 C C . CYS A 1 291 ? 0.358 -9.050 -10.045 1.00 95.44 291 CYS A C 1
ATOM 2340 O O . CYS A 1 291 ? 1.003 -9.658 -9.193 1.00 95.44 291 CYS A O 1
ATOM 2342 N N . ARG A 1 292 ? 0.931 -8.211 -10.919 1.00 94.62 292 ARG A N 1
ATOM 2343 C CA . ARG A 1 292 ? 2.384 -7.973 -10.982 1.00 94.62 292 ARG A CA 1
ATOM 2344 C C . ARG A 1 292 ? 2.930 -7.484 -9.634 1.00 94.62 292 ARG A C 1
ATOM 2346 O O . ARG A 1 292 ? 3.924 -8.010 -9.143 1.00 94.62 292 ARG A O 1
ATOM 2353 N N . ALA A 1 293 ? 2.241 -6.546 -8.974 1.00 93.88 293 ALA A N 1
ATOM 2354 C CA . ALA A 1 293 ? 2.639 -6.053 -7.652 1.00 93.88 293 ALA A CA 1
ATOM 2355 C C . ALA A 1 293 ? 2.671 -7.166 -6.587 1.00 93.88 293 ALA A C 1
ATOM 2357 O O . ALA A 1 293 ? 3.630 -7.267 -5.821 1.00 93.88 293 ALA A O 1
ATOM 2358 N N . VAL A 1 294 ? 1.651 -8.030 -6.559 1.00 95.31 294 VAL A N 1
ATOM 2359 C CA . VAL A 1 294 ? 1.561 -9.164 -5.623 1.00 95.31 294 VAL A CA 1
ATOM 2360 C C . VAL A 1 294 ? 2.680 -10.174 -5.869 1.00 95.31 294 VAL A C 1
ATOM 2362 O O . VAL A 1 294 ? 3.339 -10.601 -4.917 1.00 95.31 294 VAL A O 1
ATOM 2365 N N . LEU A 1 295 ? 2.920 -10.539 -7.131 1.00 95.31 295 LEU A N 1
ATOM 2366 C CA . LEU A 1 295 ? 3.956 -11.499 -7.508 1.00 95.31 295 LEU A CA 1
ATOM 2367 C C . LEU A 1 295 ? 5.362 -10.966 -7.214 1.00 95.31 295 LEU A C 1
ATOM 2369 O O . LEU A 1 295 ? 6.170 -11.687 -6.628 1.00 95.31 295 LEU A O 1
ATOM 2373 N N . ALA A 1 296 ? 5.634 -9.699 -7.532 1.00 94.12 296 ALA A N 1
ATOM 2374 C CA . ALA A 1 296 ? 6.910 -9.056 -7.232 1.00 94.12 296 ALA A CA 1
ATOM 2375 C C . ALA A 1 296 ?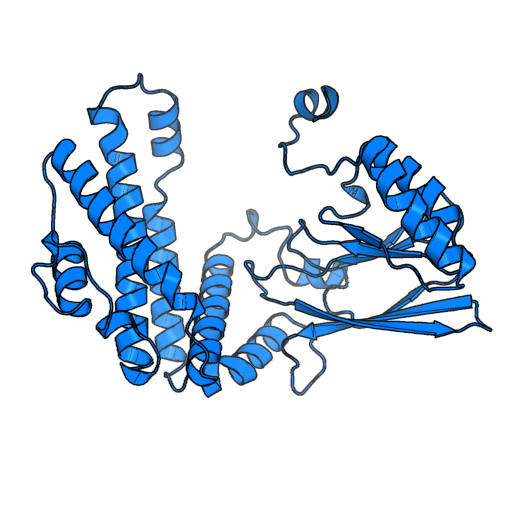 7.155 -8.938 -5.717 1.00 94.12 296 ALA A C 1
ATOM 2377 O O . ALA A 1 296 ? 8.229 -9.303 -5.238 1.00 94.12 296 ALA A O 1
ATOM 2378 N N . ALA A 1 297 ? 6.157 -8.504 -4.936 1.00 93.50 297 ALA A N 1
ATOM 2379 C CA . ALA A 1 297 ? 6.284 -8.418 -3.479 1.00 93.50 297 ALA A CA 1
ATOM 2380 C C . ALA A 1 297 ? 6.545 -9.793 -2.846 1.00 93.50 297 ALA A C 1
ATOM 2382 O O . ALA A 1 297 ? 7.374 -9.914 -1.940 1.00 93.50 297 ALA A O 1
ATOM 2383 N N . ARG A 1 298 ? 5.870 -10.839 -3.340 1.00 94.44 298 ARG A N 1
ATOM 2384 C CA . ARG A 1 298 ? 6.114 -12.222 -2.919 1.00 94.44 298 ARG A CA 1
ATOM 2385 C C . ARG A 1 298 ? 7.534 -12.670 -3.262 1.00 94.44 298 ARG A C 1
ATOM 2387 O O . ARG A 1 298 ? 8.223 -13.192 -2.390 1.00 94.44 298 ARG A O 1
ATOM 2394 N N . ALA A 1 299 ? 7.977 -12.457 -4.500 1.00 94.19 299 ALA A N 1
ATOM 2395 C CA . ALA A 1 299 ? 9.310 -12.851 -4.941 1.00 94.19 299 ALA A CA 1
ATOM 2396 C C . ALA A 1 299 ? 10.414 -12.148 -4.130 1.00 94.19 299 ALA A C 1
ATOM 2398 O O . ALA A 1 299 ? 11.393 -12.788 -3.746 1.00 94.19 299 ALA A O 1
ATOM 2399 N N . ASP A 1 300 ? 10.249 -10.861 -3.802 1.00 91.38 300 ASP A N 1
ATOM 2400 C CA . ASP A 1 300 ? 11.200 -10.128 -2.953 1.00 91.38 300 ASP A CA 1
ATOM 2401 C C . ASP A 1 300 ? 11.249 -10.681 -1.522 1.00 91.38 300 ASP A C 1
ATOM 2403 O O . ASP A 1 300 ? 12.327 -10.837 -0.933 1.00 91.38 300 ASP A O 1
ATOM 2407 N N . PHE A 1 301 ? 10.090 -11.051 -0.977 1.00 90.94 301 PHE A N 1
ATOM 2408 C CA . PHE A 1 301 ? 9.997 -11.690 0.329 1.00 90.94 301 PHE A CA 1
ATOM 2409 C C . PHE A 1 301 ? 10.669 -13.067 0.355 1.00 90.94 301 PHE A C 1
ATOM 2411 O O . PHE A 1 301 ? 11.463 -13.333 1.256 1.00 90.94 301 PHE A O 1
ATOM 2418 N N . GLU A 1 302 ? 10.405 -13.920 -0.636 1.00 91.00 302 GLU A N 1
ATOM 2419 C CA . GLU A 1 302 ? 11.002 -15.259 -0.750 1.00 91.00 302 GLU A CA 1
ATOM 2420 C C . GLU A 1 302 ? 12.517 -15.200 -0.998 1.00 91.00 302 GLU A C 1
ATOM 2422 O O . GLU A 1 302 ? 13.267 -16.032 -0.489 1.00 91.00 302 GLU A O 1
ATOM 2427 N N . ALA A 1 303 ? 12.994 -14.183 -1.721 1.00 89.50 303 ALA A N 1
ATOM 2428 C CA . ALA A 1 303 ? 14.419 -13.945 -1.936 1.00 89.50 303 ALA A CA 1
ATOM 2429 C C . ALA A 1 303 ? 15.141 -13.386 -0.694 1.00 89.50 303 ALA A C 1
ATOM 2431 O O . ALA A 1 303 ? 16.372 -13.255 -0.699 1.00 89.50 303 ALA A O 1
ATOM 2432 N N . THR A 1 304 ? 14.411 -13.003 0.359 1.00 85.44 304 THR A N 1
ATOM 2433 C CA . THR A 1 304 ? 14.977 -12.419 1.578 1.00 85.44 304 THR A CA 1
ATOM 2434 C C . THR A 1 304 ? 15.303 -13.504 2.610 1.00 85.44 304 THR A C 1
ATOM 2436 O O . THR A 1 304 ? 14.406 -14.230 3.034 1.00 85.44 304 THR A O 1
ATOM 2439 N N . PRO A 1 305 ? 16.574 -13.611 3.058 1.00 82.00 305 PRO A N 1
ATOM 2440 C CA . PRO A 1 305 ? 16.984 -14.595 4.057 1.00 82.00 305 PRO A CA 1
ATOM 2441 C C . PRO A 1 305 ? 16.133 -14.546 5.331 1.00 82.00 305 PRO A C 1
ATOM 2443 O O . PR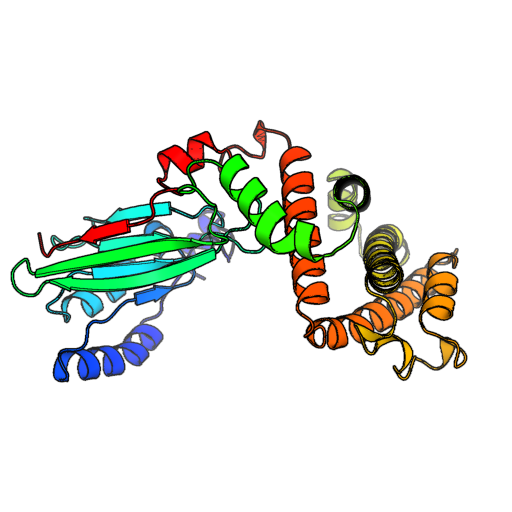O A 1 305 ? 15.798 -13.465 5.819 1.00 82.00 305 PRO A O 1
ATOM 2446 N N . ALA A 1 306 ? 15.806 -15.716 5.887 1.00 74.19 306 ALA A N 1
ATOM 2447 C CA . ALA A 1 306 ? 14.893 -15.837 7.025 1.00 74.19 306 ALA A CA 1
ATOM 2448 C C . ALA A 1 306 ? 15.355 -15.047 8.266 1.00 74.19 306 ALA A C 1
ATOM 2450 O O . ALA A 1 306 ? 14.533 -14.428 8.935 1.00 74.19 306 ALA A O 1
ATOM 2451 N N . ASP A 1 307 ? 16.664 -14.986 8.524 1.00 73.56 307 ASP A N 1
ATOM 2452 C CA . ASP A 1 307 ? 17.273 -14.224 9.624 1.00 73.56 307 ASP A CA 1
ATOM 2453 C C . ASP A 1 307 ? 17.085 -12.704 9.489 1.00 73.56 307 ASP A C 1
ATOM 2455 O O . ASP A 1 307 ? 17.083 -11.983 10.488 1.00 73.56 307 ASP A O 1
ATOM 2459 N N . ARG A 1 308 ? 16.870 -12.215 8.263 1.00 70.69 308 ARG A N 1
ATOM 2460 C CA . ARG A 1 308 ? 16.522 -10.819 7.957 1.00 70.69 308 ARG A CA 1
ATOM 2461 C C . ARG A 1 308 ? 15.014 -10.583 7.868 1.00 70.69 308 ARG A C 1
ATOM 2463 O O . ARG A 1 308 ? 14.591 -9.445 7.693 1.00 70.69 308 ARG A O 1
ATOM 2470 N N . ASN A 1 309 ? 14.211 -11.637 8.014 1.00 67.25 309 ASN A N 1
ATOM 2471 C CA . ASN A 1 309 ? 12.759 -11.630 7.833 1.00 67.25 309 ASN A CA 1
ATOM 2472 C C . ASN A 1 309 ? 11.988 -11.950 9.133 1.00 67.25 309 ASN A C 1
ATOM 2474 O O . ASN A 1 309 ? 10.778 -12.183 9.105 1.00 67.25 309 ASN A O 1
ATOM 2478 N N . ASN A 1 310 ? 12.679 -11.954 10.282 1.00 60.78 310 ASN A N 1
ATOM 2479 C CA . ASN A 1 310 ? 12.178 -12.440 11.577 1.00 60.78 310 ASN A CA 1
ATOM 2480 C C . ASN A 1 310 ? 10.837 -11.823 12.030 1.00 60.78 310 ASN A C 1
ATOM 2482 O O . ASN A 1 310 ? 10.061 -12.486 12.717 1.00 60.78 310 ASN A O 1
ATOM 2486 N N . ASP A 1 311 ? 10.530 -10.587 11.630 1.00 68.69 311 ASP A N 1
ATOM 2487 C CA . ASP A 1 311 ? 9.287 -9.899 12.013 1.00 68.69 311 ASP A CA 1
ATOM 2488 C C . ASP A 1 311 ? 8.149 -10.022 10.986 1.00 68.69 311 ASP A C 1
ATOM 2490 O O . ASP A 1 311 ? 7.056 -9.501 11.215 1.00 68.69 311 ASP A O 1
ATOM 2494 N N . ARG A 1 312 ? 8.380 -10.710 9.860 1.00 74.00 312 ARG A N 1
ATOM 2495 C CA . ARG A 1 312 ? 7.435 -10.816 8.736 1.00 74.00 312 ARG A CA 1
ATOM 2496 C C . ARG A 1 312 ? 7.140 -12.264 8.328 1.00 74.00 312 ARG A C 1
ATOM 2498 O O . ARG A 1 312 ? 6.588 -12.484 7.254 1.00 74.00 312 ARG A O 1
ATOM 2505 N N . GLY A 1 313 ? 7.484 -13.259 9.141 1.00 86.38 313 GLY A N 1
ATOM 2506 C CA . GLY A 1 313 ? 7.062 -14.647 8.913 1.00 86.38 313 GLY A CA 1
ATOM 2507 C C . GLY A 1 313 ? 5.565 -14.861 9.177 1.00 86.38 313 GLY A C 1
ATOM 2508 O O . GLY A 1 313 ? 4.957 -14.132 9.966 1.00 86.38 313 GLY A O 1
ATOM 2509 N N . GLU A 1 314 ? 4.970 -15.887 8.560 1.00 90.88 314 GLU A N 1
ATOM 2510 C CA . GLU A 1 314 ? 3.547 -16.207 8.758 1.00 90.88 314 GLU A CA 1
ATOM 2511 C C . GLU A 1 314 ? 3.240 -16.549 10.226 1.00 90.88 314 GLU A C 1
ATOM 2513 O O . GLU A 1 314 ? 2.262 -16.052 10.783 1.00 90.88 314 GLU A O 1
ATOM 2518 N N . ASP A 1 315 ? 4.108 -17.314 10.895 1.00 90.31 315 ASP A N 1
ATOM 2519 C CA . ASP A 1 315 ? 3.956 -17.653 12.319 1.00 90.31 315 ASP A CA 1
ATOM 2520 C C . ASP A 1 315 ? 3.848 -16.402 13.199 1.00 90.31 315 ASP A C 1
ATOM 2522 O O . ASP A 1 315 ? 3.036 -16.334 14.128 1.00 90.31 315 ASP A O 1
ATOM 2526 N N . LYS A 1 316 ? 4.626 -15.365 12.869 1.00 89.06 316 LYS A N 1
ATOM 2527 C CA . LYS A 1 316 ? 4.573 -14.081 13.564 1.00 89.06 316 LYS A CA 1
ATOM 2528 C C . LYS A 1 316 ? 3.258 -13.357 13.286 1.00 89.06 316 LYS A C 1
ATOM 2530 O O . LYS A 1 316 ? 2.621 -12.900 14.233 1.00 89.06 316 LYS A O 1
ATOM 2535 N N . ARG A 1 317 ? 2.808 -13.315 12.026 1.00 91.56 317 ARG A N 1
ATOM 2536 C CA . ARG A 1 317 ? 1.488 -12.778 11.646 1.00 91.56 317 ARG A CA 1
ATOM 2537 C C . ARG A 1 317 ? 0.352 -13.482 12.388 1.00 91.56 317 ARG A C 1
ATOM 2539 O O . ARG A 1 317 ? -0.547 -12.818 12.902 1.00 91.56 317 ARG A O 1
ATOM 2546 N N . ARG A 1 318 ? 0.403 -14.813 12.507 1.00 93.00 318 ARG A N 1
ATOM 2547 C CA . ARG A 1 318 ? -0.564 -15.601 13.291 1.00 93.00 318 ARG A CA 1
ATOM 2548 C C . ARG A 1 318 ? -0.546 -15.191 14.762 1.00 93.00 318 ARG A C 1
ATOM 2550 O O . ARG A 1 318 ? -1.607 -14.924 15.324 1.00 93.00 318 ARG A O 1
ATOM 2557 N N . ALA A 1 319 ? 0.638 -15.075 15.364 1.00 91.94 319 ALA A N 1
ATOM 2558 C CA . ALA A 1 319 ? 0.791 -14.642 16.753 1.00 91.94 319 ALA A CA 1
ATOM 2559 C C . ALA A 1 319 ? 0.270 -13.210 16.997 1.00 91.94 319 ALA A C 1
ATOM 2561 O O . ALA A 1 319 ? -0.312 -12.934 18.044 1.00 91.94 319 ALA A O 1
ATOM 2562 N N . GLU A 1 320 ? 0.427 -12.312 16.023 1.00 92.62 320 GLU A N 1
ATOM 2563 C CA . GLU A 1 320 ? -0.077 -10.930 16.063 1.00 92.62 320 GLU A CA 1
ATOM 2564 C C . GLU A 1 320 ? -1.548 -10.800 15.610 1.00 92.62 320 GLU A C 1
ATOM 2566 O O . GLU A 1 320 ? -2.094 -9.700 15.514 1.00 92.62 320 GLU A O 1
ATOM 2571 N N . GLN A 1 321 ? -2.230 -11.929 15.387 1.00 95.62 321 GLN A N 1
ATOM 2572 C CA . GLN A 1 321 ? -3.631 -12.003 14.967 1.00 95.62 321 GLN A CA 1
ATOM 2573 C C . GLN A 1 321 ? -3.910 -11.324 13.620 1.00 95.62 321 GLN A C 1
ATOM 2575 O O . GLN A 1 321 ? -5.032 -10.896 13.375 1.00 95.62 321 GLN A O 1
ATOM 2580 N N . PHE A 1 322 ? -2.935 -11.249 12.715 1.00 95.00 322 PHE A N 1
ATOM 2581 C CA . PHE A 1 322 ? -3.104 -10.643 11.391 1.00 95.00 322 PHE A CA 1
ATOM 2582 C C . PHE A 1 322 ? -4.342 -11.176 10.644 1.00 95.00 322 PHE A C 1
ATOM 2584 O O . PHE A 1 322 ? -5.142 -10.396 10.137 1.00 95.00 322 PHE A O 1
ATOM 2591 N N . PHE A 1 323 ? -4.583 -12.487 10.652 1.00 95.50 323 PHE A N 1
ATOM 2592 C CA . PHE A 1 323 ? -5.721 -13.097 9.948 1.00 95.50 323 PHE A CA 1
ATOM 2593 C C . PHE A 1 323 ? -7.081 -12.927 10.644 1.00 95.50 323 PHE A C 1
ATOM 2595 O O . PHE A 1 323 ? -8.112 -13.342 10.120 1.00 95.50 323 PHE A O 1
ATOM 2602 N N . ARG A 1 324 ? -7.120 -12.314 11.831 1.00 95.81 324 ARG A N 1
ATOM 2603 C CA . ARG A 1 324 ? -8.379 -12.009 12.514 1.00 95.81 324 ARG A CA 1
ATOM 2604 C C . ARG A 1 324 ? -9.142 -10.937 11.730 1.00 95.81 324 ARG A C 1
ATOM 2606 O O . ARG A 1 324 ? -8.562 -9.932 11.308 1.00 95.81 324 ARG A O 1
ATOM 2613 N N . THR A 1 325 ? -10.444 -11.147 11.556 1.00 95.44 325 THR A N 1
ATOM 2614 C CA . THR A 1 325 ? -11.328 -10.265 10.776 1.00 95.44 325 THR A CA 1
ATOM 2615 C C . THR A 1 325 ? -12.205 -9.369 11.638 1.00 95.44 325 THR A C 1
ATOM 2617 O O . THR A 1 325 ? -12.703 -8.368 11.137 1.00 95.44 325 THR A O 1
ATOM 2620 N N . GLU A 1 326 ? -12.382 -9.669 12.924 1.00 96.94 326 GLU A N 1
ATOM 2621 C CA . GLU A 1 326 ? -13.190 -8.835 13.812 1.00 96.94 326 GLU A CA 1
ATOM 2622 C C . GLU A 1 326 ? -12.759 -8.903 15.277 1.00 96.94 326 GLU A C 1
ATOM 2624 O O . GLU A 1 326 ? -12.284 -9.933 15.763 1.00 96.94 326 GLU A O 1
ATOM 2629 N N . ALA A 1 327 ? -12.949 -7.803 15.999 1.00 97.94 327 ALA A N 1
ATOM 2630 C CA . ALA A 1 327 ? -12.750 -7.715 17.438 1.00 97.94 327 ALA A CA 1
ATOM 2631 C C . ALA A 1 327 ? -13.720 -6.708 18.059 1.00 97.94 327 ALA A C 1
ATOM 2633 O O . ALA A 1 327 ? -14.028 -5.683 17.455 1.00 97.94 327 ALA A O 1
ATOM 2634 N N . SER A 1 328 ? -14.176 -6.988 19.279 1.00 97.19 328 SER A N 1
ATOM 2635 C CA . SER A 1 328 ? -14.993 -6.067 20.065 1.00 97.19 328 SER A CA 1
ATOM 2636 C C . SER A 1 328 ? -14.198 -5.454 21.215 1.00 97.19 328 SER A C 1
ATOM 2638 O O . SER A 1 328 ? -13.231 -6.037 21.716 1.00 97.19 328 SER A O 1
ATOM 2640 N N . VAL A 1 329 ? -14.611 -4.262 21.634 1.00 97.31 329 VAL A N 1
ATOM 2641 C CA . VAL A 1 329 ? -14.091 -3.578 22.819 1.00 97.31 329 VAL A CA 1
ATOM 2642 C C . VAL A 1 329 ? -15.234 -2.913 23.574 1.00 97.31 329 VAL A C 1
ATOM 2644 O O . VAL A 1 329 ? -16.088 -2.272 22.969 1.00 97.31 329 VAL A O 1
ATOM 2647 N N . GLY A 1 330 ? -15.265 -3.102 24.891 1.00 95.31 330 GLY A N 1
ATOM 2648 C CA . GLY A 1 330 ? -16.230 -2.473 25.790 1.00 95.31 330 GLY A CA 1
ATOM 2649 C C . GLY A 1 330 ? -15.617 -1.322 26.584 1.00 95.31 330 GLY A C 1
ATOM 2650 O O . GLY A 1 330 ? -14.485 -0.900 26.339 1.00 95.31 330 GLY A O 1
ATOM 2651 N N . MET A 1 331 ? -16.369 -0.830 27.564 1.00 90.19 331 MET A N 1
ATOM 2652 C CA . MET A 1 331 ? -15.932 0.251 28.452 1.00 90.19 331 MET A CA 1
ATOM 2653 C C . MET A 1 331 ? -15.033 -0.212 29.621 1.00 90.19 331 MET A C 1
ATOM 2655 O O . MET A 1 331 ? -14.416 0.648 30.253 1.00 90.19 331 MET A O 1
ATOM 2659 N N . GLU A 1 332 ? -14.919 -1.527 29.880 1.00 75.81 332 GLU A N 1
ATOM 2660 C CA . GLU A 1 332 ? -14.218 -2.140 31.037 1.00 75.81 332 GLU A CA 1
ATOM 2661 C C . GLU A 1 332 ? -12.960 -2.977 30.690 1.00 75.81 332 GLU A C 1
ATOM 2663 O O . GLU A 1 332 ? -12.940 -3.772 29.717 1.00 75.81 332 GLU A O 1
#

Solvent-accessible surface area (backbone atoms only — not comparable to full-atom values): 18628 Å² total; per-residue (Å²): 135,57,75,67,41,64,74,69,73,48,56,92,80,68,51,37,79,61,52,74,68,59,51,56,63,52,44,58,59,50,53,54,33,50,76,70,69,55,88,76,75,48,72,47,57,49,37,76,87,36,32,39,68,70,28,49,50,56,50,47,64,60,55,65,72,51,95,65,38,44,44,36,40,21,30,81,74,49,61,26,28,57,48,80,44,60,76,100,41,78,53,34,34,36,34,42,33,49,29,19,85,80,36,54,73,61,32,43,58,57,72,49,79,48,77,40,79,89,75,40,26,36,38,38,35,39,37,64,35,62,69,43,100,55,87,50,76,49,72,66,42,46,48,52,14,39,42,60,70,13,32,63,53,34,76,53,66,62,72,56,53,48,52,52,31,38,50,50,43,50,49,54,61,63,44,69,63,52,75,65,56,56,51,50,55,72,71,49,75,98,43,84,78,67,48,46,66,57,47,51,32,53,34,48,54,42,46,53,53,53,50,52,53,53,50,48,45,74,70,64,34,75,89,55,47,62,68,80,76,56,88,71,61,77,91,43,69,87,53,54,53,70,59,38,51,54,52,57,70,70,57,82,60,94,45,67,72,43,37,56,52,52,37,52,55,47,48,53,48,51,52,59,50,54,74,48,58,77,66,39,74,50,70,43,52,47,15,35,56,50,28,52,52,49,45,30,26,42,38,50,51,73,73,44,57,65,89,82,35,71,84,67,38,68,71,47,31,56,76,36,38,38,58,55,39,65,53,72,37,34,62,108

Radius of gyration: 24.47 Å; Cα contacts (8 Å, |Δi|>4): 438; chains: 1; bounding box: 63×42×66 Å